Protein AF-A0A9Q0KY24-F1 (afdb_monomer)

Structure (mmCIF, N/CA/C/O backbone):
data_AF-A0A9Q0KY24-F1
#
_entry.id   AF-A0A9Q0KY24-F1
#
loop_
_atom_site.group_PDB
_atom_site.id
_atom_site.type_symbol
_atom_site.label_atom_id
_atom_site.label_alt_id
_atom_site.label_comp_id
_atom_site.label_asym_id
_atom_site.label_entity_id
_atom_site.label_seq_id
_atom_site.pdbx_PDB_ins_code
_atom_site.Cartn_x
_atom_site.Cartn_y
_atom_site.Cartn_z
_atom_site.occupancy
_atom_site.B_iso_or_equiv
_atom_site.auth_seq_id
_atom_site.auth_comp_id
_atom_site.auth_asym_id
_atom_site.auth_atom_id
_atom_site.pdbx_PDB_model_num
ATOM 1 N N . MET A 1 1 ? -16.047 0.981 -24.791 1.00 37.91 1 MET A N 1
ATOM 2 C CA . MET A 1 1 ? -15.250 2.009 -24.086 1.00 37.91 1 MET A CA 1
ATOM 3 C C . MET A 1 1 ? -13.905 2.035 -24.794 1.00 37.91 1 MET A C 1
ATOM 5 O O . MET A 1 1 ? -13.405 0.952 -25.061 1.00 37.91 1 MET A O 1
ATOM 9 N N . ASN A 1 2 ? -13.431 3.186 -25.280 1.00 32.94 2 ASN A N 1
ATOM 10 C CA . ASN A 1 2 ? -12.349 3.220 -26.275 1.00 32.94 2 ASN A CA 1
ATOM 11 C C . ASN A 1 2 ? -10.964 3.242 -25.619 1.00 32.94 2 ASN A C 1
ATOM 13 O O . ASN A 1 2 ? -10.777 3.796 -24.547 1.00 32.94 2 ASN A O 1
ATOM 17 N N . SER A 1 3 ? -9.981 2.692 -26.326 1.00 41.09 3 SER A N 1
ATOM 18 C CA . SER A 1 3 ? -8.609 2.391 -25.892 1.00 41.09 3 SER A CA 1
ATOM 19 C C . SER A 1 3 ? -7.794 3.590 -25.348 1.00 41.09 3 SER A C 1
ATOM 21 O O . SER A 1 3 ? -6.816 3.418 -24.622 1.00 41.09 3 SER A O 1
ATOM 23 N N . ALA A 1 4 ? -8.190 4.826 -25.670 1.00 33.88 4 ALA A N 1
ATOM 24 C CA . ALA A 1 4 ? -7.627 6.033 -25.067 1.00 33.88 4 ALA A CA 1
ATOM 25 C C . ALA A 1 4 ? -8.119 6.233 -23.621 1.00 33.88 4 ALA A C 1
ATOM 27 O O . ALA A 1 4 ? -7.372 6.718 -22.780 1.00 33.88 4 ALA A O 1
ATOM 28 N N . ASP A 1 5 ? -9.334 5.808 -23.278 1.00 37.94 5 ASP A N 1
ATOM 29 C CA . ASP A 1 5 ? -9.933 6.046 -21.963 1.00 37.94 5 ASP A CA 1
ATOM 30 C C . ASP A 1 5 ? -9.195 5.324 -20.819 1.00 37.94 5 ASP A C 1
ATOM 32 O O . ASP A 1 5 ? -9.228 5.807 -19.686 1.00 37.94 5 ASP A O 1
ATOM 36 N N . GLU A 1 6 ? -8.457 4.238 -21.096 1.00 42.25 6 GLU A N 1
ATOM 37 C CA . GLU A 1 6 ? -7.815 3.380 -20.082 1.00 42.25 6 GLU A CA 1
ATOM 38 C C . GLU A 1 6 ? -6.340 3.712 -19.769 1.00 42.25 6 GLU A C 1
ATOM 40 O O . GLU A 1 6 ? -5.948 3.736 -18.600 1.00 42.25 6 GLU A O 1
ATOM 45 N N . LEU A 1 7 ? -5.530 4.136 -20.746 1.00 41.50 7 LEU A N 1
ATOM 46 C CA . LEU A 1 7 ? -4.239 4.795 -20.459 1.00 41.50 7 LEU A CA 1
ATOM 47 C C . LEU A 1 7 ? -4.459 6.137 -19.744 1.00 41.50 7 LEU A C 1
ATOM 49 O O . LEU A 1 7 ? -3.741 6.493 -18.800 1.00 41.50 7 LEU A O 1
ATOM 53 N N . PHE A 1 8 ? -5.520 6.852 -20.132 1.00 44.00 8 PHE A N 1
ATOM 54 C CA . PHE A 1 8 ? -6.032 7.959 -19.340 1.00 44.00 8 PHE A CA 1
ATOM 55 C C . PHE A 1 8 ? -6.568 7.481 -17.982 1.00 44.00 8 PHE A C 1
ATOM 57 O O . PHE A 1 8 ? -6.437 8.238 -17.031 1.00 44.00 8 PHE A O 1
ATOM 64 N N . SER A 1 9 ? -7.101 6.262 -17.839 1.00 53.53 9 SER A N 1
ATOM 65 C CA . SER A 1 9 ? -7.570 5.689 -16.565 1.00 53.53 9 SER A CA 1
ATOM 66 C C . SER A 1 9 ? -6.436 5.444 -15.575 1.00 53.53 9 SER A C 1
ATOM 68 O O . SER A 1 9 ? -6.596 5.831 -14.431 1.00 53.53 9 SER A O 1
ATOM 70 N N . ILE A 1 10 ? -5.259 4.935 -15.963 1.00 53.56 10 ILE A N 1
ATOM 71 C CA . ILE A 1 10 ? -4.134 4.766 -15.012 1.00 53.56 10 ILE A CA 1
ATOM 72 C C . ILE A 1 10 ? -3.672 6.120 -14.460 1.00 53.56 10 ILE A C 1
ATOM 74 O O . ILE A 1 10 ? -3.528 6.283 -13.246 1.00 53.56 10 ILE A O 1
ATOM 78 N N . LYS A 1 11 ? -3.497 7.117 -15.338 1.00 53.34 11 LYS A N 1
ATOM 79 C CA . LYS A 1 11 ? -3.138 8.486 -14.934 1.00 53.34 11 LYS A CA 1
ATOM 80 C C . LYS A 1 11 ? -4.260 9.151 -14.130 1.00 53.34 11 LYS A C 1
ATOM 82 O O . LYS A 1 11 ? -3.998 9.850 -13.162 1.00 53.34 11 LYS A O 1
ATOM 87 N N . ARG A 1 12 ? -5.524 8.942 -14.499 1.00 59.06 12 ARG A N 1
ATOM 88 C CA . ARG A 1 12 ? -6.694 9.514 -13.809 1.00 59.06 12 ARG A CA 1
ATOM 89 C C . ARG A 1 12 ? -6.929 8.837 -12.459 1.00 59.06 12 ARG A C 1
ATOM 91 O O . ARG A 1 12 ? -7.240 9.525 -11.496 1.00 59.06 12 ARG A O 1
ATOM 98 N N . GLN A 1 13 ? -6.693 7.530 -12.362 1.00 61.75 13 GLN A N 1
ATOM 99 C CA . GLN A 1 13 ? -6.705 6.765 -11.121 1.00 61.75 13 GLN A CA 1
ATOM 100 C C . GLN A 1 13 ? -5.581 7.227 -10.205 1.00 61.75 13 GLN A C 1
ATOM 102 O O . GLN A 1 13 ? -5.864 7.537 -9.055 1.00 61.75 13 GLN A O 1
ATOM 107 N N . SER A 1 14 ? -4.335 7.361 -10.679 1.00 59.56 14 SER A N 1
ATOM 108 C CA . SER A 1 14 ? -3.227 7.847 -9.837 1.00 59.56 14 SER A CA 1
ATOM 109 C C . SER A 1 14 ? -3.451 9.271 -9.310 1.00 59.56 14 SER A C 1
ATOM 111 O O . SER A 1 14 ? -2.918 9.618 -8.260 1.00 59.56 14 SER A O 1
ATOM 113 N N . LEU A 1 15 ? -4.270 10.069 -10.004 1.00 64.88 15 LEU A N 1
ATOM 114 C CA . LEU A 1 15 ? -4.700 11.407 -9.588 1.00 64.88 15 LEU A CA 1
ATOM 115 C C . LEU A 1 15 ? -5.902 11.410 -8.628 1.00 64.88 15 LEU A C 1
ATOM 117 O O . LEU A 1 15 ? -6.268 12.476 -8.130 1.00 64.88 15 LEU A O 1
ATOM 121 N N . LEU A 1 16 ? -6.527 10.260 -8.344 1.00 77.31 16 LEU A N 1
ATOM 122 C CA . LEU A 1 16 ? -7.641 10.210 -7.400 1.00 77.31 16 LEU A CA 1
ATOM 123 C C . LEU A 1 16 ? -7.164 10.634 -6.001 1.00 77.31 16 LEU A C 1
ATOM 125 O O . LEU A 1 16 ? -6.125 10.152 -5.538 1.00 77.31 16 LEU A O 1
ATOM 129 N N . PRO A 1 17 ? -7.927 11.479 -5.281 1.00 83.69 17 PRO A N 1
ATOM 130 C CA . PRO A 1 17 ? -7.511 11.997 -3.978 1.00 83.69 17 PRO A CA 1
ATOM 131 C C . PRO A 1 17 ? -7.123 10.909 -2.967 1.00 83.69 17 PRO A C 1
ATOM 133 O O . PRO A 1 17 ? -6.187 11.098 -2.189 1.00 83.69 17 PRO A O 1
ATOM 136 N N . TYR A 1 18 ? -7.785 9.745 -3.010 1.00 89.56 18 TYR A N 1
ATOM 137 C CA . TYR A 1 18 ? -7.480 8.641 -2.097 1.00 89.56 18 TYR A CA 1
ATOM 138 C C . TYR A 1 18 ? -6.085 8.044 -2.338 1.00 89.56 18 TYR A C 1
ATOM 140 O O . TYR A 1 18 ? -5.441 7.622 -1.383 1.00 89.56 18 TYR A O 1
ATOM 148 N N . ASN A 1 19 ? -5.574 8.052 -3.573 1.00 91.31 19 ASN A N 1
ATOM 149 C CA . ASN A 1 19 ? -4.232 7.554 -3.876 1.00 91.31 19 ASN A CA 1
ATOM 150 C C . ASN A 1 19 ? -3.163 8.452 -3.249 1.00 91.31 19 ASN A C 1
ATOM 152 O O . ASN A 1 19 ? -2.222 7.964 -2.625 1.00 91.31 19 ASN A O 1
ATOM 156 N N . LYS A 1 20 ? -3.348 9.773 -3.313 1.00 93.19 20 LYS A N 1
ATOM 157 C CA . LYS A 1 20 ? -2.499 10.715 -2.574 1.00 93.19 20 LYS A CA 1
ATOM 158 C C . LYS A 1 20 ? -2.612 10.498 -1.062 1.00 93.19 20 LYS A C 1
ATOM 160 O O . LYS A 1 20 ? -1.594 10.474 -0.376 1.00 93.19 20 LYS A O 1
ATOM 165 N N . ALA A 1 21 ? -3.826 10.290 -0.549 1.00 95.12 21 ALA A N 1
ATOM 166 C CA . ALA A 1 21 ? -4.050 10.033 0.872 1.00 95.12 21 ALA A CA 1
ATOM 167 C C . ALA A 1 21 ? -3.341 8.757 1.361 1.00 95.12 21 ALA A C 1
ATOM 169 O O . ALA A 1 21 ? -2.670 8.810 2.388 1.00 95.12 21 ALA A O 1
ATOM 170 N N . CYS A 1 22 ? -3.417 7.649 0.613 1.00 96.12 22 CYS A N 1
ATOM 171 C CA . CYS A 1 22 ? -2.766 6.383 0.969 1.00 96.12 22 CYS A CA 1
ATOM 172 C C . CYS A 1 22 ? -1.243 6.533 1.039 1.00 96.12 22 CYS A C 1
ATOM 174 O O . CYS A 1 22 ? -0.633 6.158 2.037 1.00 96.12 22 CYS A O 1
ATOM 176 N N . PHE A 1 23 ? -0.622 7.132 0.017 1.00 96.69 23 PHE A N 1
ATOM 177 C CA . PHE A 1 23 ? 0.830 7.321 0.015 1.00 96.69 23 PHE A CA 1
ATOM 178 C C . PHE A 1 23 ? 1.291 8.283 1.120 1.00 96.69 23 PHE A C 1
ATOM 180 O O . PHE A 1 23 ? 2.251 7.996 1.832 1.00 96.69 23 PHE A O 1
ATOM 187 N N . ASN A 1 24 ? 0.574 9.394 1.322 1.00 96.88 24 ASN A N 1
ATOM 188 C CA . ASN A 1 24 ? 0.882 10.336 2.397 1.00 96.88 24 ASN A CA 1
ATOM 189 C C . ASN A 1 24 ? 0.728 9.697 3.781 1.00 96.88 24 ASN A C 1
ATOM 191 O O . ASN A 1 24 ? 1.541 9.965 4.663 1.00 96.88 24 ASN A O 1
ATOM 195 N N . PHE A 1 25 ? -0.295 8.860 3.974 1.00 98.00 25 PHE A N 1
ATOM 196 C CA . PHE A 1 25 ? -0.481 8.098 5.203 1.00 98.00 25 PHE A CA 1
ATOM 197 C C . PHE A 1 25 ? 0.711 7.176 5.461 1.00 98.00 25 PHE A C 1
ATOM 199 O O . PHE A 1 25 ? 1.307 7.271 6.528 1.00 98.00 25 PHE A O 1
ATOM 206 N N . LEU A 1 26 ? 1.112 6.358 4.481 1.00 98.25 26 LEU A N 1
ATOM 207 C CA . LEU A 1 26 ? 2.252 5.446 4.626 1.00 98.25 26 LEU A CA 1
ATOM 208 C C . LEU A 1 26 ? 3.552 6.198 4.923 1.00 98.25 26 LEU A C 1
ATOM 210 O O . LEU A 1 26 ? 4.288 5.822 5.830 1.00 98.25 26 LEU A O 1
ATOM 214 N N . ALA A 1 27 ? 3.811 7.298 4.215 1.00 97.81 27 ALA A N 1
ATOM 215 C CA . ALA A 1 27 ? 5.006 8.102 4.434 1.00 97.81 27 ALA A CA 1
ATOM 216 C C . ALA A 1 27 ? 5.070 8.693 5.854 1.00 97.81 27 ALA A C 1
ATOM 218 O O . ALA A 1 27 ? 6.110 8.637 6.515 1.00 97.81 27 ALA A O 1
ATOM 219 N N . ARG A 1 28 ? 3.939 9.208 6.352 1.00 98.12 28 ARG A N 1
ATOM 220 C CA . ARG A 1 28 ? 3.835 9.755 7.710 1.00 98.12 28 ARG A CA 1
ATOM 221 C C . ARG A 1 28 ? 3.923 8.657 8.766 1.00 98.12 28 ARG A C 1
ATOM 223 O O . ARG A 1 28 ? 4.642 8.829 9.742 1.00 98.12 28 ARG A O 1
ATOM 230 N N . ALA A 1 29 ? 3.226 7.543 8.566 1.00 98.00 29 ALA A N 1
ATOM 231 C CA . ALA A 1 29 ? 3.153 6.448 9.526 1.00 98.00 29 ALA A CA 1
ATOM 232 C C . ALA A 1 29 ? 4.483 5.691 9.652 1.00 98.00 29 ALA A C 1
ATOM 234 O O . ALA A 1 29 ? 4.916 5.409 10.764 1.00 98.00 29 ALA A O 1
ATOM 235 N N . PHE A 1 30 ? 5.145 5.381 8.533 1.00 97.25 30 PHE A N 1
ATOM 236 C CA . PHE A 1 30 ? 6.385 4.599 8.547 1.00 97.25 30 PHE A CA 1
ATOM 237 C C . PHE A 1 30 ? 7.630 5.453 8.763 1.00 97.25 30 PHE A C 1
ATOM 239 O O . PHE A 1 30 ? 8.562 5.006 9.427 1.00 97.25 30 PHE A O 1
ATOM 246 N N . TYR A 1 31 ? 7.666 6.675 8.227 1.00 96.50 31 TYR A N 1
ATOM 247 C CA . TYR A 1 31 ? 8.894 7.478 8.202 1.00 96.50 31 TYR A CA 1
ATOM 248 C C . TYR A 1 31 ? 8.788 8.796 8.965 1.00 96.50 31 TYR A C 1
ATOM 250 O O . TYR A 1 31 ? 9.795 9.477 9.139 1.00 96.50 31 TYR A O 1
ATOM 258 N N . GLY A 1 32 ? 7.595 9.183 9.427 1.00 97.19 32 GLY A N 1
ATOM 259 C CA . GLY A 1 32 ? 7.388 10.485 10.063 1.00 97.19 32 GLY A CA 1
ATOM 260 C C . GLY A 1 32 ? 7.585 11.662 9.103 1.00 97.19 32 GLY A C 1
ATOM 261 O O . GLY A 1 32 ? 7.833 12.776 9.554 1.00 97.19 32 GLY A O 1
ATOM 262 N N . VAL A 1 33 ? 7.496 11.427 7.788 1.00 96.94 33 VAL A N 1
ATOM 263 C CA . VAL A 1 33 ? 7.720 12.442 6.750 1.00 96.94 33 VAL A CA 1
ATOM 264 C C . VAL A 1 33 ? 6.438 12.669 5.964 1.00 96.94 33 VAL A C 1
ATOM 266 O O . VAL A 1 33 ? 5.777 11.730 5.525 1.00 96.94 33 VAL A O 1
ATOM 269 N N . ASN A 1 34 ? 6.092 13.932 5.745 1.00 96.94 34 ASN A N 1
ATOM 270 C CA . ASN A 1 34 ? 5.006 14.319 4.859 1.00 96.94 34 ASN A CA 1
ATOM 271 C C . ASN A 1 34 ? 5.558 14.556 3.437 1.00 96.94 34 ASN A C 1
ATOM 273 O O . ASN A 1 34 ? 6.351 15.479 3.263 1.00 96.94 34 ASN A O 1
ATOM 277 N N . PRO A 1 35 ? 5.161 13.776 2.409 1.00 96.25 35 PRO A N 1
ATOM 278 C CA . PRO A 1 35 ? 5.750 13.878 1.067 1.00 96.25 35 PRO A CA 1
ATOM 279 C C . PRO A 1 35 ? 5.672 15.270 0.434 1.00 96.25 35 PRO A C 1
ATOM 281 O O . PRO A 1 35 ? 6.603 15.664 -0.268 1.00 96.25 35 PRO A O 1
ATOM 284 N N . VAL A 1 36 ? 4.606 16.017 0.742 1.00 94.62 36 VAL A N 1
ATOM 285 C CA . VAL A 1 36 ? 4.365 17.392 0.265 1.00 94.62 36 VAL A CA 1
ATOM 286 C C . VAL A 1 36 ? 5.464 18.363 0.713 1.00 94.62 36 VAL A C 1
ATOM 288 O O . VAL A 1 36 ? 5.773 19.307 -0.003 1.00 94.62 36 VAL A O 1
ATOM 291 N N . ASP A 1 37 ? 6.120 18.091 1.841 1.00 96.25 37 ASP A N 1
ATOM 292 C CA . ASP A 1 37 ? 7.197 18.932 2.378 1.00 96.25 37 ASP A CA 1
ATOM 293 C C . ASP A 1 37 ? 8.579 18.533 1.811 1.00 96.25 37 ASP A C 1
ATOM 295 O O . ASP A 1 37 ? 9.622 19.000 2.266 1.00 96.25 37 ASP A O 1
ATOM 299 N N . THR A 1 38 ? 8.609 17.639 0.815 1.00 96.12 38 THR A N 1
ATOM 300 C CA . THR A 1 38 ? 9.831 17.118 0.187 1.00 96.12 38 THR A CA 1
ATOM 301 C C . THR A 1 38 ? 9.865 17.418 -1.312 1.00 96.12 38 THR A C 1
ATOM 303 O O . THR A 1 38 ? 8.871 17.807 -1.916 1.00 96.12 38 THR A O 1
ATOM 306 N N . LYS A 1 39 ? 10.997 17.129 -1.969 1.00 95.62 39 LYS A N 1
ATOM 307 C CA . LYS A 1 39 ? 11.118 17.221 -3.439 1.00 95.62 39 LYS A CA 1
ATOM 308 C C . LYS A 1 39 ? 10.165 16.286 -4.201 1.00 95.62 39 LYS A C 1
ATOM 310 O O . LYS A 1 39 ? 9.987 16.469 -5.407 1.00 95.62 39 LYS A O 1
ATOM 315 N N . LEU A 1 40 ? 9.613 15.265 -3.535 1.00 95.25 40 LEU A N 1
ATOM 316 C CA . LEU A 1 40 ? 8.649 14.345 -4.135 1.00 95.25 40 LEU A CA 1
ATOM 317 C C . LEU A 1 40 ? 7.281 15.012 -4.342 1.00 95.25 40 LEU A C 1
ATOM 319 O O . LEU A 1 40 ? 6.612 14.695 -5.327 1.00 95.25 40 LEU A O 1
ATOM 323 N N . ASP A 1 41 ? 6.912 15.944 -3.459 1.00 92.88 41 ASP A N 1
ATOM 324 C CA . ASP A 1 41 ? 5.640 16.667 -3.470 1.00 92.88 41 ASP A CA 1
ATOM 325 C C . ASP A 1 41 ? 4.440 15.699 -3.599 1.00 92.88 41 ASP A C 1
ATOM 327 O O . ASP A 1 41 ? 4.344 14.701 -2.878 1.00 92.88 41 ASP A O 1
ATOM 331 N N . ASP A 1 42 ? 3.538 15.938 -4.547 1.00 91.69 42 ASP A N 1
ATOM 332 C CA . ASP A 1 42 ? 2.362 15.123 -4.831 1.00 91.69 42 ASP A CA 1
ATOM 333 C C . ASP A 1 42 ? 2.587 14.061 -5.919 1.00 91.69 42 ASP A C 1
ATOM 335 O O . 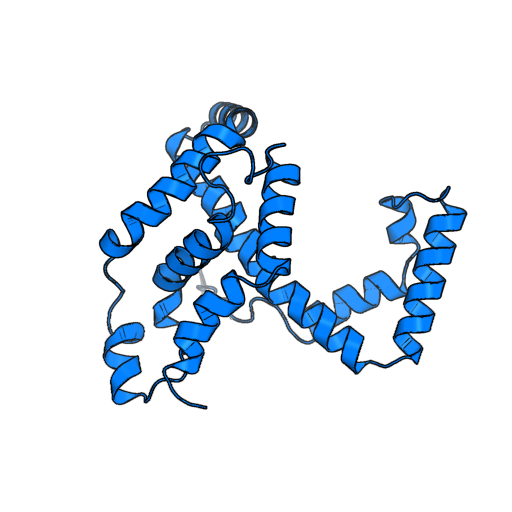ASP A 1 42 ? 1.658 13.350 -6.309 1.00 91.69 42 ASP A O 1
ATOM 339 N N . LYS A 1 43 ? 3.827 13.908 -6.396 1.00 93.44 43 LYS A N 1
ATOM 340 C CA . LYS A 1 43 ? 4.154 13.064 -7.556 1.00 93.44 43 LYS A CA 1
ATOM 341 C C . LYS A 1 43 ? 4.277 11.582 -7.213 1.00 93.44 43 LYS A C 1
ATOM 343 O O . LYS A 1 43 ? 4.304 10.766 -8.134 1.00 93.44 43 LYS A O 1
ATOM 348 N N . GLY A 1 44 ? 4.338 11.231 -5.925 1.00 94.38 44 GLY A N 1
ATOM 349 C CA . GLY A 1 44 ? 4.495 9.856 -5.430 1.00 94.38 44 GLY A CA 1
ATOM 350 C C . GLY A 1 44 ? 3.572 8.846 -6.129 1.00 94.38 44 GLY A C 1
ATOM 351 O O . GLY A 1 44 ? 4.086 7.973 -6.827 1.00 94.38 44 GLY A O 1
ATOM 352 N N . PRO A 1 45 ? 2.235 8.999 -6.052 1.00 94.38 45 PRO A N 1
ATOM 353 C CA . PRO A 1 45 ? 1.277 8.107 -6.711 1.00 94.38 45 PRO A CA 1
ATOM 354 C C . PRO A 1 45 ? 1.533 7.877 -8.206 1.00 94.38 45 PRO A C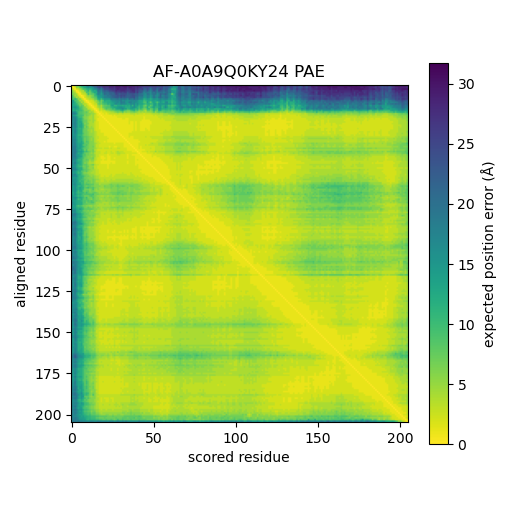 1
ATOM 356 O O . PRO A 1 45 ? 1.508 6.743 -8.676 1.00 94.38 45 PRO A O 1
ATOM 359 N N . THR A 1 46 ? 1.823 8.937 -8.965 1.00 93.31 46 THR A N 1
ATOM 360 C CA . THR A 1 46 ? 2.055 8.839 -10.416 1.00 93.31 46 THR A CA 1
ATOM 361 C C . THR A 1 46 ? 3.374 8.132 -10.734 1.00 93.31 46 THR A C 1
ATOM 363 O O . THR A 1 46 ? 3.436 7.321 -11.657 1.00 93.31 46 THR A O 1
ATOM 366 N N . LEU A 1 47 ? 4.431 8.405 -9.961 1.00 95.94 47 LEU A N 1
ATOM 367 C CA . LEU A 1 47 ? 5.726 7.737 -10.119 1.00 95.94 47 LEU A CA 1
ATOM 368 C C . LEU A 1 47 ? 5.633 6.246 -9.773 1.00 95.94 47 LEU A C 1
ATOM 370 O O . LEU A 1 47 ? 6.202 5.423 -10.490 1.00 95.94 47 LEU A O 1
ATOM 374 N N . ILE A 1 48 ? 4.893 5.905 -8.713 1.00 95.56 48 ILE A N 1
ATOM 375 C CA . ILE A 1 48 ? 4.649 4.519 -8.301 1.00 95.56 48 ILE A CA 1
ATOM 376 C C . ILE A 1 48 ? 3.823 3.789 -9.356 1.00 95.56 48 ILE A C 1
ATOM 378 O O . ILE A 1 48 ? 4.230 2.717 -9.785 1.00 95.56 48 ILE A O 1
ATOM 382 N N . ALA A 1 49 ? 2.719 4.376 -9.829 1.00 92.50 49 ALA A N 1
ATOM 383 C CA . ALA A 1 49 ? 1.870 3.762 -10.850 1.00 92.50 49 ALA A CA 1
ATOM 384 C C . ALA A 1 49 ? 2.649 3.446 -12.136 1.00 92.50 49 ALA A C 1
ATOM 386 O O . ALA A 1 49 ? 2.521 2.350 -12.676 1.00 92.50 49 ALA A O 1
ATOM 387 N N . LEU A 1 50 ? 3.503 4.370 -12.591 1.00 94.38 50 LEU A N 1
ATOM 388 C CA . LEU A 1 50 ? 4.364 4.137 -13.750 1.00 94.38 50 LEU A CA 1
ATOM 389 C C . LEU A 1 50 ? 5.370 3.006 -13.498 1.00 94.38 50 LEU A C 1
ATOM 391 O O . LEU A 1 50 ? 5.576 2.164 -14.364 1.00 94.38 50 LEU A O 1
ATOM 395 N N . TRP A 1 51 ? 6.001 2.974 -12.324 1.00 96.38 51 TRP A N 1
ATOM 396 C CA . TRP A 1 51 ? 6.950 1.916 -11.982 1.00 96.38 51 TRP A CA 1
ATOM 397 C C . TRP A 1 51 ? 6.287 0.540 -11.857 1.00 96.38 51 TRP A C 1
ATOM 399 O O . TRP A 1 51 ? 6.782 -0.414 -12.450 1.00 96.38 51 TRP A O 1
ATOM 409 N N . ILE A 1 52 ? 5.151 0.441 -11.165 1.00 93.94 52 ILE A N 1
ATOM 410 C CA . ILE A 1 52 ? 4.385 -0.805 -11.025 1.00 93.94 52 ILE A CA 1
ATOM 411 C C . ILE A 1 52 ? 3.895 -1.300 -12.386 1.00 93.94 52 ILE A C 1
ATOM 413 O O . ILE A 1 52 ? 4.009 -2.490 -12.665 1.00 93.94 52 ILE A O 1
ATOM 417 N N . PHE A 1 53 ? 3.434 -0.406 -13.267 1.00 93.69 53 PHE A N 1
ATOM 418 C CA . PHE A 1 53 ? 3.046 -0.778 -14.628 1.00 93.69 53 PHE A CA 1
ATOM 419 C C . PHE A 1 53 ? 4.181 -1.495 -15.371 1.00 93.69 53 PHE A C 1
ATOM 421 O O . PHE A 1 53 ? 3.948 -2.527 -15.983 1.00 93.69 53 PHE A O 1
ATOM 428 N N . PHE A 1 54 ? 5.428 -1.029 -15.255 1.00 95.44 54 PHE A N 1
ATOM 429 C CA . PHE A 1 54 ? 6.573 -1.709 -15.877 1.00 95.44 54 PHE A CA 1
ATOM 430 C C . PHE A 1 54 ? 6.855 -3.102 -15.295 1.00 95.44 54 PHE A C 1
ATOM 432 O O . PHE A 1 54 ? 7.390 -3.952 -16.004 1.00 95.44 54 PHE A O 1
ATOM 439 N N . GLN A 1 55 ? 6.503 -3.343 -14.030 1.00 93.31 55 GLN A N 1
ATOM 440 C CA . GLN A 1 55 ? 6.662 -4.649 -13.383 1.00 93.31 55 GLN A CA 1
ATOM 441 C C . GLN A 1 55 ? 5.533 -5.617 -13.750 1.00 93.31 55 GLN A C 1
ATOM 443 O O . GLN A 1 55 ? 5.772 -6.808 -13.934 1.00 93.31 55 GLN A O 1
ATOM 448 N N . LEU A 1 56 ? 4.305 -5.101 -13.838 1.00 93.38 56 LEU A N 1
ATOM 449 C CA . LEU A 1 56 ? 3.085 -5.892 -13.983 1.00 93.38 56 LEU A CA 1
ATOM 450 C C . LEU A 1 56 ? 2.514 -5.893 -15.402 1.00 93.38 56 LEU A C 1
ATOM 452 O O . LEU A 1 56 ? 1.533 -6.588 -15.626 1.00 93.38 56 LEU A O 1
ATOM 456 N N . ALA A 1 57 ? 3.112 -5.178 -16.361 1.00 92.75 57 ALA A N 1
ATOM 457 C CA . ALA A 1 57 ? 2.630 -5.094 -17.743 1.00 92.75 57 ALA A CA 1
ATOM 458 C C . ALA A 1 57 ? 2.231 -6.451 -18.360 1.00 92.75 57 ALA A C 1
ATOM 460 O O . ALA A 1 57 ? 1.161 -6.504 -18.952 1.00 92.75 57 ALA A O 1
ATOM 461 N N . PRO A 1 58 ? 2.975 -7.562 -18.164 1.00 93.75 58 PRO A N 1
ATOM 462 C CA . PRO A 1 58 ? 2.573 -8.860 -18.716 1.00 93.75 58 PRO A CA 1
ATOM 463 C C . PRO A 1 58 ? 1.292 -9.465 -18.115 1.00 93.75 58 PRO A C 1
ATOM 465 O O . PRO A 1 58 ? 0.791 -10.454 -18.637 1.00 93.75 58 PRO A O 1
ATOM 468 N N . LEU A 1 59 ? 0.807 -8.936 -16.988 1.00 90.12 59 LEU A N 1
ATOM 469 C CA . LEU A 1 59 ? -0.374 -9.409 -16.257 1.00 90.12 59 LEU A CA 1
ATOM 470 C C . LEU A 1 59 ? -1.562 -8.441 -16.346 1.00 90.12 59 LEU A C 1
ATOM 472 O O . LEU A 1 59 ? -2.650 -8.776 -15.883 1.00 90.12 59 L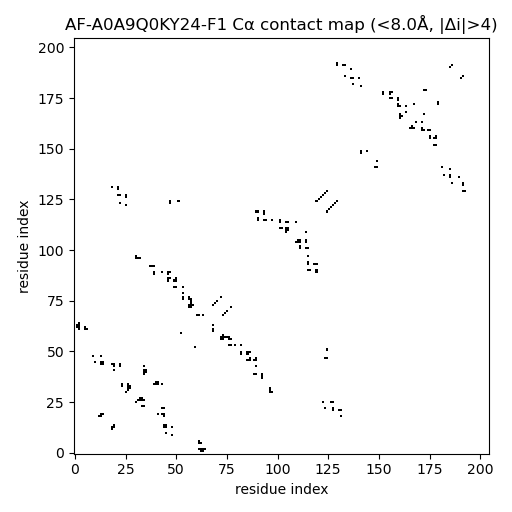EU A O 1
ATOM 476 N N . LEU A 1 60 ? -1.348 -7.225 -16.853 1.00 87.69 60 LEU A N 1
ATOM 477 C CA . LEU A 1 60 ? -2.345 -6.161 -16.855 1.00 87.69 60 LEU A CA 1
ATOM 478 C C . LEU A 1 60 ? -2.959 -6.014 -18.237 1.00 87.69 60 LEU A C 1
ATOM 480 O O . LEU A 1 60 ? -2.234 -5.884 -19.214 1.00 87.69 60 LEU A O 1
ATOM 484 N N . THR A 1 61 ? -4.284 -5.902 -18.280 1.00 87.12 61 THR A N 1
ATOM 485 C CA . THR A 1 61 ? -5.001 -5.524 -19.496 1.00 87.12 61 THR A CA 1
ATOM 486 C C . THR A 1 61 ? -5.317 -4.028 -19.491 1.00 87.12 61 THR A C 1
ATOM 488 O O . THR A 1 61 ? -5.791 -3.503 -18.483 1.00 87.12 61 THR A O 1
ATOM 491 N N . LEU A 1 62 ? -5.045 -3.342 -20.604 1.00 83.62 62 LEU A N 1
ATOM 492 C CA . LEU A 1 62 ? -5.327 -1.912 -20.822 1.00 83.62 62 LEU A CA 1
ATOM 493 C C . LEU A 1 62 ? -6.562 -1.658 -21.704 1.00 83.62 62 LEU A C 1
A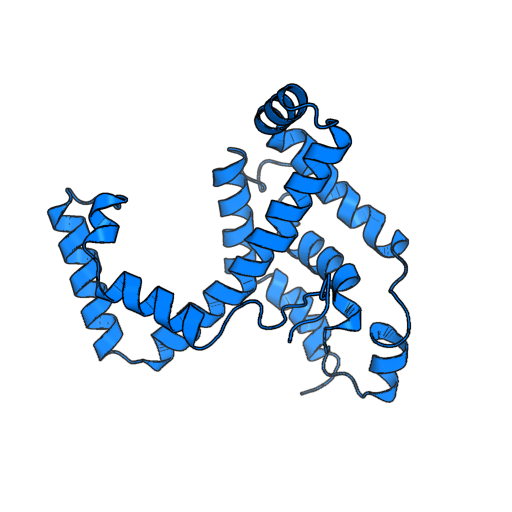TOM 495 O O . LEU A 1 62 ? -6.781 -0.519 -22.129 1.00 83.62 62 LEU A O 1
ATOM 499 N N . GLY A 1 63 ? -7.304 -2.711 -22.058 1.00 84.88 63 GLY A N 1
ATOM 500 C CA . GLY A 1 63 ? -8.532 -2.615 -22.849 1.00 84.88 63 GLY A CA 1
ATOM 501 C C . GLY A 1 63 ? -8.292 -2.188 -24.300 1.00 84.88 63 GLY A C 1
ATOM 502 O O . GLY A 1 63 ? -9.202 -1.684 -24.966 1.00 84.88 63 GLY A O 1
ATOM 503 N N . LEU A 1 64 ? -7.067 -2.355 -24.805 1.00 88.06 64 LEU A N 1
ATOM 504 C CA . LEU A 1 64 ? -6.729 -2.140 -26.204 1.00 88.06 64 LEU A CA 1
ATOM 505 C C . LEU A 1 64 ? -7.168 -3.371 -27.028 1.00 88.06 64 LEU A C 1
ATOM 507 O O . LEU A 1 64 ? -7.331 -4.473 -26.504 1.00 88.06 64 LEU A O 1
ATOM 511 N N . PRO A 1 65 ? -7.351 -3.231 -28.352 1.00 93.38 65 PRO A N 1
ATOM 512 C CA . PRO A 1 65 ? -7.483 -4.397 -29.219 1.00 93.38 65 PRO A CA 1
ATOM 513 C C . PRO A 1 65 ? -6.263 -5.323 -29.084 1.00 93.38 65 PRO A C 1
ATOM 515 O O . PRO A 1 65 ? -5.129 -4.845 -29.096 1.00 93.38 65 PRO A O 1
ATOM 518 N N . SER A 1 66 ? -6.480 -6.640 -29.020 1.00 92.69 66 SER A N 1
ATOM 519 C CA . SER A 1 66 ? -5.420 -7.633 -28.754 1.00 92.69 66 SER A CA 1
ATOM 520 C C . SER A 1 66 ? -4.228 -7.540 -29.709 1.00 92.69 66 SER A C 1
ATOM 522 O O . SER A 1 66 ? -3.082 -7.640 -29.287 1.00 92.69 66 SER A O 1
ATOM 524 N N . PHE A 1 67 ? -4.469 -7.246 -30.989 1.00 94.19 67 PHE A N 1
ATOM 525 C CA . PHE A 1 67 ? -3.405 -7.079 -31.985 1.00 94.19 67 PHE A CA 1
ATOM 526 C C . PHE A 1 67 ? -2.488 -5.866 -31.729 1.00 94.19 67 PHE A C 1
ATOM 528 O O . PHE A 1 67 ? -1.414 -5.787 -32.321 1.00 94.19 67 PHE A O 1
ATOM 535 N N . LEU A 1 68 ? -2.897 -4.921 -30.875 1.00 93.75 68 LEU A N 1
ATOM 536 C CA . LEU A 1 68 ? -2.039 -3.856 -30.348 1.00 93.75 68 LEU A CA 1
ATOM 537 C C . LEU A 1 68 ? -1.487 -4.224 -28.973 1.00 93.75 68 LEU A C 1
ATOM 539 O O . LEU A 1 68 ? -0.317 -3.977 -28.702 1.00 93.75 68 LEU A O 1
ATOM 543 N N . GLU A 1 69 ? -2.318 -4.795 -28.105 1.00 92.00 69 GLU A N 1
ATOM 544 C CA . GLU A 1 69 ? -1.949 -5.041 -26.714 1.00 92.00 69 GLU A CA 1
ATOM 545 C C . GLU A 1 69 ? -0.914 -6.155 -26.554 1.00 92.00 69 GLU A C 1
ATOM 547 O O . GLU A 1 69 ? 0.095 -5.969 -25.871 1.00 92.00 69 GLU A O 1
ATOM 552 N N . ASP A 1 70 ? -1.112 -7.285 -27.235 1.00 93.69 70 ASP A N 1
ATOM 553 C CA . ASP A 1 70 ? -0.277 -8.471 -27.060 1.00 93.69 70 ASP A CA 1
ATOM 554 C C . ASP A 1 70 ? 1.176 -8.238 -27.504 1.00 93.69 70 ASP A C 1
ATOM 556 O O . ASP A 1 70 ? 2.091 -8.588 -26.745 1.00 93.69 70 ASP A O 1
ATOM 560 N N . PRO A 1 71 ? 1.454 -7.591 -28.658 1.00 94.06 71 PRO A N 1
ATOM 561 C CA . PRO A 1 71 ? 2.826 -7.260 -29.038 1.00 94.06 71 PRO A CA 1
ATOM 562 C C . PRO A 1 71 ? 3.490 -6.243 -28.101 1.00 94.06 71 PRO A C 1
ATOM 564 O O . PRO A 1 71 ? 4.709 -6.283 -27.932 1.00 94.06 71 PRO A O 1
ATOM 567 N N . LEU A 1 72 ? 2.713 -5.327 -27.507 1.00 92.56 72 LEU A N 1
ATOM 568 C CA . LEU A 1 72 ? 3.235 -4.235 -26.679 1.00 92.56 72 LEU A CA 1
ATOM 569 C C . LEU A 1 72 ? 3.488 -4.644 -25.223 1.00 92.56 72 LEU A C 1
ATOM 571 O O . LEU A 1 72 ? 4.470 -4.185 -24.641 1.00 92.56 72 LEU A O 1
ATOM 575 N N . LEU A 1 73 ? 2.609 -5.457 -24.629 1.00 93.62 73 LEU A N 1
ATOM 576 C CA . LEU A 1 73 ? 2.596 -5.723 -23.183 1.00 93.62 73 LEU A CA 1
ATOM 577 C C . LEU A 1 73 ? 2.790 -7.198 -22.827 1.00 93.62 73 LEU A C 1
ATOM 579 O O . LEU A 1 73 ? 3.455 -7.498 -21.835 1.00 93.62 73 LEU A O 1
ATOM 583 N N . HIS A 1 74 ? 2.235 -8.115 -23.624 1.00 94.69 74 HIS A N 1
ATOM 584 C CA . HIS A 1 74 ? 2.156 -9.537 -23.261 1.00 94.69 74 HIS A CA 1
ATOM 585 C C . HIS A 1 74 ? 3.238 -10.412 -23.913 1.00 94.69 74 HIS A C 1
ATOM 587 O O . HIS A 1 74 ? 3.410 -11.563 -23.519 1.00 94.69 74 HIS A O 1
ATO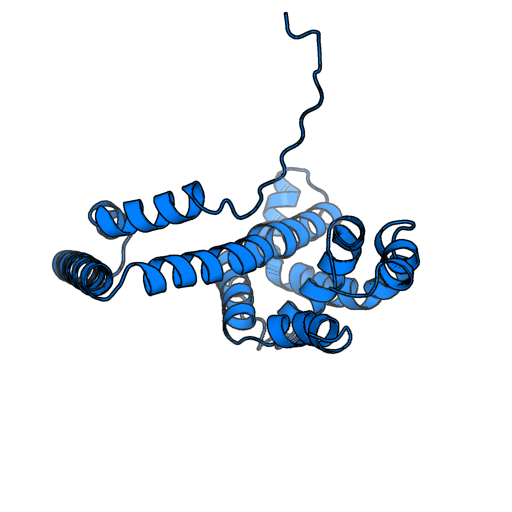M 593 N N . THR A 1 75 ? 4.002 -9.876 -24.873 1.00 95.12 75 THR A N 1
ATOM 594 C CA . THR A 1 75 ? 5.062 -10.632 -25.571 1.00 95.12 75 THR A CA 1
ATOM 595 C C . THR A 1 75 ? 6.458 -10.347 -25.017 1.00 95.12 75 THR A C 1
ATOM 597 O O . THR A 1 75 ? 7.232 -11.269 -24.755 1.00 95.12 75 THR A O 1
ATOM 600 N N . PHE A 1 76 ? 6.801 -9.071 -24.823 1.00 94.56 76 PHE A N 1
ATOM 601 C CA . PHE A 1 76 ? 8.125 -8.651 -24.365 1.00 94.56 76 PHE A CA 1
ATOM 602 C C . PHE A 1 76 ? 8.022 -7.782 -23.118 1.00 94.56 76 PHE A C 1
ATOM 604 O O . PHE A 1 76 ? 7.089 -7.003 -22.949 1.00 94.56 76 PHE A O 1
ATOM 611 N N . ARG A 1 77 ? 9.031 -7.878 -22.247 1.00 94.69 77 ARG A N 1
ATOM 612 C CA . ARG A 1 77 ? 9.131 -6.982 -21.092 1.00 94.69 77 ARG A CA 1
ATOM 613 C C . ARG A 1 77 ? 9.422 -5.562 -21.561 1.00 94.69 77 ARG A C 1
ATOM 615 O O . ARG A 1 77 ? 10.296 -5.351 -22.403 1.00 94.69 77 ARG A O 1
ATOM 622 N N . LEU A 1 78 ? 8.752 -4.592 -20.945 1.00 95.06 78 LEU A N 1
ATOM 623 C CA . LEU A 1 78 ? 9.016 -3.182 -21.199 1.00 95.06 78 LEU A CA 1
ATOM 624 C C . LEU A 1 78 ? 10.467 -2.824 -20.817 1.00 95.06 78 LEU A C 1
ATOM 626 O O . LEU A 1 78 ? 10.939 -3.251 -19.758 1.00 95.06 78 LEU A O 1
ATOM 630 N N . PRO A 1 79 ? 11.191 -2.029 -21.630 1.00 96.31 79 PRO A N 1
ATOM 631 C CA . PRO A 1 79 ? 12.588 -1.705 -21.352 1.00 96.31 79 PRO A CA 1
ATOM 632 C C . PRO A 1 79 ? 12.764 -0.912 -20.037 1.00 96.31 79 PRO A C 1
ATOM 634 O O . PRO A 1 79 ? 12.327 0.241 -19.960 1.00 96.31 79 PRO A O 1
ATOM 637 N N . PRO A 1 80 ? 13.454 -1.444 -19.004 1.00 95.75 80 PRO A N 1
ATOM 638 C CA . PRO A 1 80 ? 13.487 -0.822 -17.672 1.00 95.75 80 PRO A CA 1
ATOM 639 C C . PRO A 1 80 ? 14.127 0.572 -17.629 1.00 95.75 80 PRO A C 1
ATOM 641 O O . PRO A 1 80 ? 13.838 1.377 -16.741 1.00 95.75 80 PRO A O 1
ATOM 644 N N . PHE A 1 81 ? 14.990 0.898 -18.596 1.00 97.12 81 PHE A N 1
ATOM 645 C CA . PHE A 1 81 ? 15.636 2.209 -18.658 1.00 97.12 81 PHE A CA 1
ATOM 646 C C . PHE A 1 81 ? 14.632 3.358 -18.846 1.00 97.12 81 PHE A C 1
ATOM 648 O O . PHE A 1 81 ? 14.918 4.474 -18.415 1.00 97.12 81 PHE A O 1
ATOM 655 N N . LEU A 1 82 ? 13.443 3.087 -19.399 1.00 96.56 82 LEU A N 1
ATOM 656 C CA . LEU A 1 82 ? 12.383 4.082 -19.585 1.00 96.56 82 LEU A CA 1
ATOM 657 C C . LEU A 1 82 ? 11.760 4.549 -18.259 1.00 96.56 82 LEU A C 1
ATOM 659 O O . LEU A 1 82 ? 11.258 5.668 -18.182 1.00 96.56 82 LEU A O 1
ATOM 663 N N . VAL A 1 83 ? 11.831 3.738 -17.196 1.00 96.62 83 VAL A N 1
ATOM 664 C CA . VAL A 1 83 ? 11.290 4.087 -15.868 1.00 96.62 83 VAL A CA 1
ATOM 665 C C . VAL A 1 83 ? 12.371 4.440 -14.840 1.00 96.62 83 VAL A C 1
ATOM 667 O O . VAL A 1 83 ? 12.063 4.884 -13.733 1.00 96.62 83 VAL A O 1
ATOM 670 N N . LYS A 1 84 ? 13.655 4.339 -15.212 1.00 97.19 84 LYS A N 1
ATOM 671 C CA . LYS A 1 84 ? 14.802 4.598 -14.324 1.00 97.19 84 LYS A CA 1
ATOM 672 C C . LYS A 1 84 ? 14.756 5.985 -13.674 1.00 97.19 84 LYS A C 1
ATOM 674 O O . LYS A 1 84 ? 15.003 6.107 -12.477 1.00 97.19 84 LYS A O 1
ATOM 679 N N . GLY A 1 85 ? 14.414 7.029 -14.432 1.00 96.75 85 GLY A N 1
ATOM 680 C CA . GLY A 1 85 ? 14.322 8.397 -13.903 1.00 96.75 85 GLY A CA 1
ATOM 681 C C . GLY A 1 85 ? 13.197 8.573 -12.877 1.00 96.75 85 GLY A C 1
ATOM 682 O O . GLY A 1 85 ? 13.375 9.261 -11.872 1.00 96.75 85 GLY A O 1
ATOM 683 N N . SER A 1 86 ? 12.057 7.916 -13.092 1.00 95.31 86 SER A N 1
ATOM 684 C CA . SER A 1 86 ? 10.941 7.912 -12.140 1.00 95.31 86 SER A CA 1
ATOM 685 C C . SER A 1 86 ? 11.298 7.146 -10.871 1.00 95.31 86 SER A C 1
ATOM 687 O O . SER A 1 86 ? 11.092 7.651 -9.768 1.00 95.31 86 SER A O 1
ATOM 689 N N . TYR A 1 87 ? 11.920 5.975 -11.025 1.00 97.31 87 TYR A N 1
ATOM 690 C CA . TYR A 1 87 ? 12.403 5.175 -9.905 1.00 97.31 87 TYR A CA 1
ATOM 691 C C . TYR A 1 87 ? 13.445 5.929 -9.070 1.00 97.31 87 TYR A C 1
ATOM 693 O O . TYR A 1 87 ? 13.371 5.923 -7.847 1.00 97.31 87 TYR A O 1
ATOM 701 N N . LYS A 1 88 ? 14.362 6.665 -9.714 1.00 97.31 88 LYS A N 1
ATOM 702 C CA . LYS A 1 88 ? 15.378 7.475 -9.026 1.00 97.31 88 LYS A CA 1
ATOM 703 C C . LYS A 1 88 ? 14.770 8.538 -8.100 1.00 97.31 88 LYS A C 1
ATOM 705 O O . LYS A 1 88 ? 15.312 8.787 -7.031 1.00 97.31 88 LYS A O 1
ATOM 710 N N . LYS A 1 89 ? 13.635 9.138 -8.474 1.00 97.62 89 LYS A N 1
ATOM 711 C CA . LYS A 1 89 ? 12.932 10.118 -7.623 1.00 97.62 89 LYS A CA 1
ATOM 712 C C . LYS A 1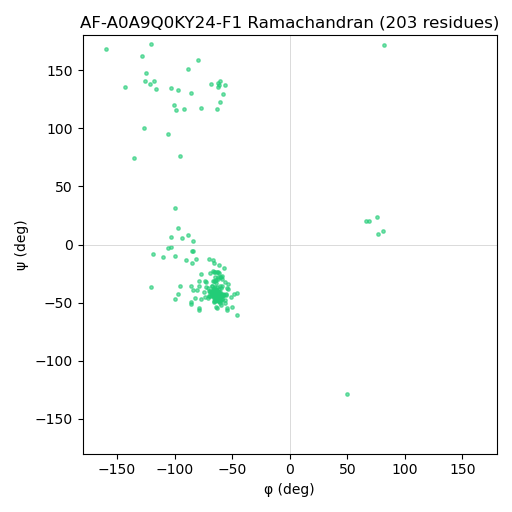 89 ? 12.316 9.470 -6.386 1.00 97.62 89 LYS A C 1
ATOM 714 O O . LYS A 1 89 ? 12.387 10.048 -5.306 1.00 97.62 89 LYS A O 1
ATOM 719 N N . LEU A 1 90 ? 11.729 8.280 -6.543 1.00 97.19 90 LEU A N 1
ATOM 720 C CA . LEU A 1 90 ? 11.240 7.491 -5.410 1.00 97.19 90 LEU A CA 1
ATOM 721 C C . LEU A 1 90 ? 12.410 7.101 -4.509 1.00 97.19 90 LEU A C 1
ATOM 723 O O . LEU A 1 90 ? 12.360 7.341 -3.309 1.00 97.19 90 LEU A O 1
ATOM 727 N N . TYR A 1 91 ? 13.490 6.597 -5.101 1.00 95.50 91 TYR A N 1
ATOM 728 C CA . TYR A 1 91 ? 14.722 6.282 -4.393 1.00 95.50 91 TYR A CA 1
ATOM 729 C C . TYR A 1 91 ? 15.209 7.442 -3.517 1.00 95.50 91 TYR A C 1
ATOM 731 O O . TYR A 1 91 ? 15.379 7.264 -2.314 1.00 95.50 91 TYR A O 1
ATOM 739 N N . ASP A 1 92 ? 15.370 8.634 -4.096 1.00 95.75 92 ASP A N 1
ATOM 740 C CA . ASP A 1 92 ? 15.865 9.801 -3.363 1.00 95.75 92 ASP A CA 1
ATOM 741 C C . ASP A 1 92 ? 14.948 10.180 -2.196 1.00 95.75 92 ASP A C 1
ATOM 743 O O . ASP A 1 92 ? 15.427 10.592 -1.140 1.00 95.75 92 ASP A O 1
ATOM 747 N N . PHE A 1 93 ? 13.634 10.016 -2.347 1.00 96.38 93 PHE A N 1
ATOM 748 C CA . PHE A 1 93 ? 12.698 10.210 -1.245 1.00 96.38 93 PHE A CA 1
ATOM 749 C C . PHE A 1 93 ? 12.931 9.196 -0.116 1.00 96.38 93 PHE A C 1
ATOM 751 O O . PHE A 1 93 ? 13.145 9.604 1.025 1.00 96.38 93 PHE A O 1
ATOM 758 N N . PHE A 1 94 ? 12.939 7.892 -0.417 1.00 95.81 94 PHE A N 1
ATOM 759 C CA . PHE A 1 94 ? 13.089 6.852 0.607 1.00 95.81 94 PHE A CA 1
ATOM 760 C C . PHE A 1 94 ? 14.452 6.906 1.292 1.00 95.81 94 PHE A C 1
ATOM 762 O O . PHE A 1 94 ? 14.509 6.770 2.513 1.00 95.81 94 PHE A O 1
ATOM 769 N N . TYR A 1 95 ? 15.530 7.164 0.552 1.00 93.94 95 TYR A N 1
ATOM 770 C CA . TYR A 1 95 ? 16.872 7.299 1.119 1.00 93.94 95 TYR A CA 1
ATOM 771 C C . TYR A 1 95 ? 16.927 8.388 2.201 1.00 93.94 95 TYR A C 1
ATOM 773 O O . TYR A 1 95 ? 17.476 8.170 3.280 1.00 93.94 95 TYR A O 1
ATOM 781 N N . ASN A 1 96 ? 16.292 9.537 1.948 1.00 94.19 96 ASN A N 1
ATOM 782 C CA . ASN A 1 96 ? 16.255 10.647 2.900 1.00 94.19 96 ASN A CA 1
ATOM 783 C C . ASN A 1 96 ? 15.232 10.436 4.031 1.00 94.19 96 ASN A C 1
ATOM 785 O O . ASN A 1 96 ? 15.487 10.828 5.166 1.00 94.19 96 ASN A O 1
ATOM 789 N N . ALA A 1 97 ? 14.082 9.819 3.746 1.00 95.19 97 ALA A N 1
ATOM 790 C CA . ALA A 1 97 ? 13.002 9.656 4.720 1.00 95.19 97 ALA A CA 1
ATOM 791 C C . ALA A 1 97 ? 13.243 8.508 5.716 1.00 95.19 97 ALA A C 1
ATOM 793 O O . ALA A 1 97 ? 12.814 8.581 6.864 1.00 95.19 97 ALA A O 1
ATOM 794 N N . SER A 1 98 ? 13.933 7.441 5.306 1.00 94.88 98 SER A N 1
ATOM 795 C CA . SER A 1 98 ? 13.997 6.186 6.072 1.00 94.88 98 SER A CA 1
ATOM 796 C C . SER A 1 98 ? 15.235 6.028 6.961 1.00 94.88 98 SER A C 1
ATOM 798 O O . SER A 1 98 ? 15.480 4.938 7.470 1.00 94.88 98 SER A O 1
ATOM 800 N N . GLY A 1 99 ? 15.997 7.101 7.213 1.00 94.31 99 GLY A N 1
ATOM 801 C CA . GLY A 1 99 ? 17.299 7.044 7.896 1.00 94.31 99 GLY A CA 1
ATOM 802 C C . GLY A 1 99 ? 17.327 6.221 9.193 1.00 94.31 99 GLY A C 1
ATOM 803 O O . GLY A 1 99 ? 18.242 5.424 9.381 1.00 94.31 99 GLY A O 1
ATOM 804 N N . LYS A 1 100 ? 16.301 6.343 10.051 1.00 93.88 100 LYS A N 1
ATOM 805 C CA . LYS A 1 100 ? 16.186 5.539 11.284 1.00 93.88 100 LYS A CA 1
ATOM 806 C C . LYS A 1 100 ? 16.065 4.038 10.997 1.00 93.88 100 LYS A C 1
ATOM 808 O O . LYS A 1 100 ? 16.748 3.249 11.631 1.00 93.88 100 LYS A O 1
ATOM 813 N N . ILE A 1 101 ? 15.229 3.658 10.032 1.00 95.38 101 ILE A N 1
ATOM 814 C CA . ILE A 1 101 ? 14.987 2.254 9.667 1.00 95.38 101 ILE A CA 1
ATOM 815 C C . ILE A 1 101 ? 16.207 1.668 8.954 1.00 95.38 101 ILE A C 1
ATOM 817 O O . ILE A 1 101 ? 16.578 0.529 9.211 1.00 95.38 101 ILE A O 1
ATOM 821 N N . LEU A 1 102 ? 16.877 2.460 8.112 1.00 94.44 102 LEU A N 1
ATOM 822 C CA . LEU A 1 102 ? 18.120 2.050 7.457 1.00 94.44 102 LEU A CA 1
ATOM 823 C C . LEU A 1 102 ? 19.221 1.730 8.472 1.00 94.44 102 LEU A C 1
ATOM 825 O O . LEU A 1 102 ? 19.903 0.723 8.318 1.00 94.44 102 LEU A O 1
ATOM 829 N N . ASN A 1 103 ? 19.351 2.537 9.529 1.00 95.75 103 ASN A N 1
ATOM 830 C CA . ASN A 1 103 ? 20.313 2.268 10.599 1.00 95.75 103 ASN A CA 1
ATOM 831 C C . ASN A 1 103 ? 20.007 0.950 11.334 1.00 95.75 103 ASN A C 1
ATOM 833 O O . ASN A 1 103 ? 20.930 0.240 11.719 1.00 95.75 103 ASN A O 1
ATOM 837 N N . GLU A 1 104 ? 18.730 0.605 11.534 1.00 95.88 104 GLU A N 1
ATOM 838 C CA . GLU A 1 104 ? 18.361 -0.698 12.107 1.00 95.88 104 GLU A CA 1
ATOM 839 C C . GLU A 1 104 ? 18.657 -1.852 11.140 1.00 95.88 104 GLU A C 1
ATOM 841 O O . GLU A 1 104 ? 19.198 -2.872 11.558 1.00 95.88 104 GLU A O 1
ATOM 846 N N . GLY A 1 105 ? 18.395 -1.678 9.840 1.00 94.44 105 GLY A N 1
ATOM 847 C CA . GLY A 1 105 ? 18.757 -2.664 8.817 1.00 94.44 105 GLY A CA 1
ATOM 848 C C . GLY A 1 105 ? 20.258 -2.970 8.795 1.00 94.44 105 GLY A C 1
ATOM 849 O O . GLY A 1 105 ? 20.648 -4.135 8.756 1.00 94.44 105 GLY A O 1
ATOM 850 N N . GLU A 1 106 ? 21.106 -1.947 8.917 1.00 95.56 106 GLU A N 1
ATOM 851 C CA . GLU A 1 106 ? 22.562 -2.122 9.005 1.00 95.56 106 GLU A CA 1
ATOM 852 C C . GLU A 1 106 ? 22.983 -2.918 10.247 1.00 95.56 106 GLU A C 1
ATOM 854 O O . GLU A 1 106 ? 23.835 -3.800 10.149 1.00 95.56 106 GLU A O 1
ATOM 859 N N . LYS A 1 107 ? 22.355 -2.679 11.409 1.00 97.38 107 LYS A N 1
ATOM 860 C CA . LYS A 1 107 ? 22.593 -3.484 12.624 1.00 97.38 107 LYS A CA 1
ATOM 861 C C . LYS A 1 107 ? 22.196 -4.951 12.442 1.00 97.38 107 LYS A C 1
ATOM 863 O O . LYS A 1 107 ? 22.770 -5.819 13.092 1.00 97.38 107 LYS A O 1
ATOM 868 N N . MET A 1 108 ? 21.236 -5.227 11.561 1.00 96.62 108 MET A N 1
ATOM 869 C CA . MET A 1 108 ? 20.819 -6.578 11.175 1.00 96.62 108 MET A CA 1
ATOM 870 C C . MET A 1 108 ? 21.705 -7.192 10.075 1.00 96.62 108 MET A C 1
ATOM 872 O O . MET A 1 108 ? 21.427 -8.300 9.622 1.00 96.62 108 MET A O 1
ATOM 876 N N . GLY A 1 109 ? 22.762 -6.497 9.640 1.00 96.94 109 GLY A N 1
ATOM 877 C CA . GLY A 1 109 ? 23.678 -6.962 8.596 1.00 96.94 109 GLY A CA 1
ATOM 878 C C . GLY A 1 109 ? 23.174 -6.751 7.165 1.00 96.94 109 GLY A C 1
ATOM 879 O O . GLY A 1 109 ? 23.763 -7.296 6.234 1.00 96.94 109 GLY A O 1
ATOM 880 N N . ILE A 1 110 ? 22.107 -5.971 6.969 1.00 97.12 110 ILE A N 1
ATOM 881 C CA . ILE A 1 110 ? 21.576 -5.637 5.642 1.00 97.12 110 ILE A CA 1
ATOM 882 C C . ILE A 1 110 ? 22.340 -4.428 5.107 1.00 97.12 110 ILE A C 1
ATOM 884 O O . ILE A 1 110 ? 22.464 -3.407 5.788 1.00 97.12 110 ILE A O 1
ATOM 888 N N . GLN A 1 111 ? 22.837 -4.513 3.872 1.00 96.31 111 GLN A N 1
ATOM 889 C CA . GLN A 1 111 ? 23.498 -3.369 3.248 1.00 96.31 111 GLN A CA 1
ATOM 890 C C . GLN A 1 111 ? 22.512 -2.211 3.109 1.00 96.31 111 GLN A C 1
ATOM 892 O O . GLN A 1 111 ? 21.365 -2.404 2.708 1.00 96.31 111 GLN A O 1
ATOM 897 N N . ARG A 1 112 ? 22.959 -0.982 3.384 1.00 93.75 112 ARG A N 1
ATOM 898 C CA . ARG A 1 112 ? 22.091 0.202 3.314 1.00 93.75 112 ARG A CA 1
ATOM 899 C C . ARG A 1 112 ? 21.384 0.334 1.970 1.00 93.75 112 ARG A C 1
ATOM 901 O O . ARG A 1 112 ? 20.218 0.726 1.921 1.00 93.75 112 ARG A O 1
ATOM 908 N N . GLU A 1 113 ? 22.104 -0.001 0.899 1.00 92.69 113 GLU A N 1
ATOM 909 C CA . GLU A 1 113 ? 21.580 0.047 -0.459 1.00 92.69 113 GLU A CA 1
ATOM 910 C C . GLU A 1 113 ? 20.440 -0.953 -0.678 1.00 92.69 113 GLU A C 1
ATOM 912 O O . GLU A 1 113 ? 19.351 -0.604 -1.131 1.00 92.69 113 GLU A O 1
ATOM 917 N N . GLU A 1 114 ? 20.657 -2.191 -0.251 1.00 94.94 114 GLU A N 1
ATOM 918 C CA . GLU A 1 114 ? 19.639 -3.233 -0.259 1.00 94.94 114 GLU A CA 1
ATOM 919 C C . GLU A 1 114 ? 18.430 -2.859 0.614 1.00 94.94 114 GLU A C 1
ATOM 921 O O . GLU A 1 114 ? 17.280 -3.032 0.200 1.00 94.94 114 GLU A O 1
ATOM 926 N N . ALA A 1 115 ? 18.669 -2.299 1.802 1.00 94.62 115 ALA A N 1
ATOM 927 C CA . ALA A 1 115 ? 17.624 -1.950 2.755 1.00 94.62 115 ALA A CA 1
ATOM 928 C C . ALA A 1 115 ? 16.643 -0.923 2.176 1.00 94.62 115 ALA A C 1
ATOM 930 O O . ALA A 1 115 ? 15.430 -1.135 2.233 1.00 94.62 115 ALA A O 1
ATOM 931 N N . TYR A 1 116 ? 17.125 0.167 1.569 1.00 90.56 116 TYR A N 1
ATOM 932 C CA . TYR A 1 116 ? 16.207 1.174 1.030 1.00 90.56 116 TYR A CA 1
ATOM 933 C C . TYR A 1 116 ? 15.407 0.636 -0.165 1.00 90.56 116 TYR A C 1
ATOM 935 O O . TYR A 1 116 ? 14.237 0.994 -0.313 1.00 90.56 116 TYR A O 1
ATOM 943 N N . HIS A 1 117 ? 16.003 -0.209 -1.020 1.00 96.38 117 HIS A N 1
ATOM 944 C CA . HIS A 1 117 ? 15.298 -0.787 -2.167 1.00 96.38 117 HIS A CA 1
ATOM 945 C C . HIS A 1 117 ? 14.147 -1.675 -1.692 1.00 96.38 117 HIS A C 1
ATOM 947 O O . HIS A 1 117 ? 13.039 -1.592 -2.228 1.00 96.38 117 HIS A O 1
ATOM 953 N N . ASN A 1 118 ? 14.386 -2.460 -0.639 1.00 96.94 118 ASN A N 1
ATOM 954 C CA . ASN A 1 118 ? 13.362 -3.273 0.006 1.00 96.94 118 ASN A CA 1
ATOM 955 C C . ASN A 1 118 ? 12.286 -2.417 0.690 1.00 96.94 118 ASN A C 1
ATOM 957 O O . ASN A 1 118 ? 11.106 -2.732 0.568 1.00 96.94 118 ASN A O 1
ATOM 961 N N . LEU A 1 119 ? 12.646 -1.304 1.341 1.00 97.06 119 LEU A N 1
ATOM 962 C CA . LEU A 1 119 ? 11.667 -0.382 1.938 1.00 97.06 119 LEU A CA 1
ATOM 963 C C . LEU A 1 119 ? 10.791 0.313 0.891 1.00 97.06 119 LEU A C 1
ATOM 965 O O . LEU A 1 119 ? 9.583 0.450 1.097 1.00 97.06 119 LEU A O 1
ATOM 969 N N . LEU A 1 120 ? 11.380 0.722 -0.237 1.00 97.69 120 LEU A N 1
ATOM 970 C CA . LEU A 1 120 ? 10.642 1.261 -1.377 1.00 97.69 120 LEU A CA 1
ATOM 971 C C . LEU A 1 120 ? 9.676 0.207 -1.912 1.00 97.69 120 LEU A C 1
ATOM 973 O O . LEU A 1 120 ? 8.500 0.506 -2.096 1.00 97.69 120 LEU A O 1
ATOM 977 N N . PHE A 1 121 ? 10.140 -1.025 -2.135 1.00 98.12 121 PHE A N 1
ATOM 978 C CA . PHE A 1 121 ? 9.290 -2.102 -2.638 1.00 98.12 121 PHE A CA 1
ATOM 979 C C . PHE A 1 121 ? 8.157 -2.430 -1.656 1.00 98.12 121 PHE A C 1
ATOM 981 O O . PHE A 1 121 ? 6.992 -2.441 -2.045 1.00 98.12 121 PHE A O 1
ATOM 988 N N . ALA A 1 122 ? 8.465 -2.611 -0.371 1.00 98.25 122 ALA A N 1
ATOM 989 C CA . ALA A 1 122 ? 7.471 -2.882 0.660 1.00 98.25 122 ALA A CA 1
ATOM 990 C C . ALA A 1 122 ? 6.412 -1.774 0.745 1.00 98.25 122 ALA A C 1
ATOM 992 O O . ALA A 1 122 ? 5.219 -2.061 0.787 1.00 98.25 122 ALA A O 1
ATOM 993 N N . THR A 1 123 ? 6.824 -0.510 0.688 1.00 98.25 123 THR A N 1
ATOM 994 C CA . THR A 1 123 ? 5.890 0.612 0.816 1.00 98.25 123 THR A CA 1
ATOM 995 C C . THR A 1 123 ? 5.095 0.862 -0.456 1.00 98.25 123 THR A C 1
ATOM 997 O O . THR A 1 123 ? 3.884 1.045 -0.387 1.00 98.25 123 THR A O 1
ATOM 1000 N N . CYS A 1 124 ? 5.749 0.885 -1.618 1.00 97.62 124 CYS A N 1
ATOM 1001 C CA . CYS A 1 124 ? 5.113 1.235 -2.886 1.00 97.62 124 CYS A CA 1
ATOM 1002 C C . CYS A 1 124 ? 4.371 0.054 -3.516 1.00 97.62 124 CYS A C 1
ATOM 1004 O O . CYS A 1 124 ? 3.249 0.225 -3.981 1.00 97.62 124 CYS A O 1
ATOM 1006 N N . PHE A 1 125 ? 4.997 -1.122 -3.565 1.00 96.56 125 PHE A N 1
ATOM 1007 C CA . PHE A 1 125 ? 4.429 -2.297 -4.221 1.00 96.56 125 PHE A CA 1
ATOM 1008 C C . PHE A 1 125 ? 3.508 -3.068 -3.273 1.00 96.56 125 PHE A C 1
ATOM 1010 O O . PHE A 1 125 ? 2.363 -3.315 -3.617 1.00 96.56 125 PHE A O 1
ATOM 1017 N N . ASN A 1 126 ? 3.954 -3.407 -2.059 1.00 97.38 126 ASN A N 1
ATOM 1018 C CA . ASN A 1 126 ? 3.131 -4.246 -1.175 1.00 97.38 126 ASN A CA 1
ATOM 1019 C C . ASN A 1 126 ? 2.025 -3.439 -0.477 1.00 97.38 126 ASN A C 1
ATOM 1021 O O . ASN A 1 126 ? 0.851 -3.792 -0.556 1.00 97.38 126 ASN A O 1
ATOM 1025 N N . SER A 1 127 ? 2.382 -2.356 0.222 1.00 98.19 127 SER A N 1
ATOM 1026 C CA . SER A 1 127 ? 1.419 -1.599 1.030 1.00 98.19 127 SER A CA 1
ATOM 1027 C C . SER A 1 127 ? 0.549 -0.667 0.192 1.00 98.19 127 SER A C 1
ATOM 1029 O O . SER A 1 127 ? -0.673 -0.765 0.242 1.00 98.19 127 SER A O 1
ATOM 1031 N N . TYR A 1 128 ? 1.156 0.238 -0.578 1.00 96.81 128 TYR A N 1
ATOM 1032 C CA . TYR A 1 128 ? 0.416 1.245 -1.338 1.00 96.81 128 TYR A CA 1
ATOM 1033 C C . TYR A 1 128 ? -0.475 0.619 -2.416 1.00 96.81 128 TYR A C 1
ATOM 1035 O O . TYR A 1 128 ? -1.656 0.960 -2.475 1.00 96.81 128 TYR A O 1
ATOM 1043 N N . ASP A 1 129 ? 0.047 -0.308 -3.226 1.00 92.38 129 ASP A N 1
ATOM 1044 C CA . ASP A 1 129 ? -0.762 -0.973 -4.257 1.00 92.38 129 ASP A CA 1
ATOM 1045 C C . ASP A 1 129 ? -1.846 -1.869 -3.635 1.00 92.38 129 ASP A C 1
ATOM 1047 O O . ASP A 1 129 ? -3.001 -1.837 -4.058 1.00 92.38 129 ASP A O 1
ATOM 1051 N N . GLY A 1 130 ? -1.528 -2.563 -2.534 1.00 92.69 130 GLY A N 1
ATOM 1052 C CA . GLY A 1 130 ? -2.510 -3.321 -1.756 1.00 92.69 130 GLY A CA 1
ATOM 1053 C C . GLY A 1 130 ? -3.658 -2.449 -1.232 1.00 92.69 130 GLY A C 1
ATOM 1054 O O . GLY A 1 130 ? -4.825 -2.797 -1.406 1.00 92.69 130 GLY A O 1
ATOM 1055 N N . MET A 1 131 ? -3.357 -1.280 -0.652 1.00 95.50 131 MET A N 1
ATOM 1056 C CA . MET A 1 131 ? -4.373 -0.304 -0.225 1.00 95.50 131 MET A CA 1
ATOM 1057 C C . MET A 1 131 ? -5.176 0.237 -1.412 1.00 95.50 131 MET A C 1
ATOM 1059 O O . MET A 1 131 ? -6.394 0.393 -1.312 1.00 95.50 131 MET A O 1
ATOM 1063 N N . LYS A 1 132 ? -4.508 0.500 -2.541 1.00 90.88 132 LYS A N 1
ATOM 1064 C CA . LYS A 1 132 ? -5.131 1.003 -3.769 1.00 90.88 132 LYS A CA 1
ATOM 1065 C C . LYS A 1 132 ? -6.154 0.025 -4.350 1.00 90.88 132 LYS A C 1
ATOM 1067 O O . LYS A 1 132 ? -7.123 0.482 -4.948 1.00 90.88 132 LYS A O 1
ATOM 1072 N N . ILE A 1 133 ? -5.980 -1.281 -4.151 1.00 91.00 133 ILE A N 1
ATOM 1073 C CA . ILE A 1 133 ? -6.956 -2.306 -4.552 1.00 91.00 133 ILE A CA 1
ATOM 1074 C C . ILE A 1 133 ? -8.019 -2.514 -3.460 1.00 91.00 133 ILE A C 1
ATOM 1076 O O . ILE A 1 133 ? -9.220 -2.464 -3.738 1.00 91.00 133 ILE A O 1
ATOM 1080 N N . LEU A 1 134 ? -7.597 -2.706 -2.206 1.00 93.81 134 LEU A N 1
ATOM 1081 C CA . LEU A 1 134 ? -8.487 -3.066 -1.099 1.00 93.81 134 LEU A CA 1
ATOM 1082 C C . LEU A 1 134 ? -9.493 -1.961 -0.755 1.00 93.81 134 LEU A C 1
ATOM 1084 O O . LEU A 1 134 ? -10.666 -2.249 -0.536 1.00 93.81 134 LEU A O 1
ATOM 1088 N N . PHE A 1 135 ? -9.067 -0.697 -0.686 1.00 95.25 135 PHE A N 1
ATOM 1089 C CA . PHE A 1 135 ? -9.938 0.380 -0.199 1.00 95.25 135 PHE A CA 1
ATOM 1090 C C . PHE A 1 135 ? -11.122 0.663 -1.137 1.00 95.25 135 PHE A C 1
ATOM 1092 O O . PHE A 1 135 ? -12.247 0.770 -0.639 1.00 95.25 135 PHE A O 1
ATOM 1099 N N . PRO A 1 136 ? -10.943 0.733 -2.473 1.00 91.75 136 PRO A N 1
ATOM 1100 C CA . PRO A 1 136 ? -12.078 0.789 -3.389 1.00 91.75 136 PRO A CA 1
ATOM 1101 C C . PRO A 1 136 ? -13.003 -0.427 -3.280 1.00 91.75 136 PRO A C 1
ATOM 1103 O O . PRO A 1 136 ? -14.218 -0.258 -3.356 1.00 91.75 136 PRO A O 1
ATOM 1106 N N . SER A 1 137 ? -12.458 -1.632 -3.069 1.00 92.19 137 SER A N 1
ATOM 1107 C CA . SER A 1 137 ? -13.265 -2.847 -2.899 1.00 92.19 137 SER A CA 1
ATOM 1108 C C . SER A 1 137 ? -14.117 -2.800 -1.624 1.00 92.19 137 SER A C 1
ATOM 1110 O O . SER A 1 137 ? -15.331 -3.003 -1.683 1.00 92.19 137 SER A O 1
ATOM 1112 N N . LEU A 1 138 ? -13.526 -2.400 -0.495 1.00 95.94 138 LEU A N 1
ATOM 1113 C CA . LEU A 1 138 ? -14.238 -2.183 0.766 1.00 95.94 138 LEU A CA 1
ATOM 1114 C C . LEU A 1 138 ? -15.379 -1.171 0.595 1.00 95.94 138 LEU A C 1
ATOM 1116 O O . LEU A 1 138 ? -16.515 -1.434 0.991 1.00 95.94 138 LEU A O 1
ATOM 1120 N N . LEU A 1 139 ? -15.105 -0.032 -0.050 1.00 95.94 139 LEU A N 1
ATOM 1121 C CA . LEU A 1 139 ? -16.124 0.986 -0.302 1.00 95.94 139 LEU A CA 1
ATOM 1122 C C . LEU A 1 139 ? -17.235 0.469 -1.227 1.00 95.94 139 LEU A C 1
ATOM 1124 O O . LEU A 1 139 ? -18.409 0.722 -0.957 1.00 95.94 139 LEU A O 1
ATOM 1128 N N . LYS A 1 140 ? -16.886 -0.281 -2.282 1.00 95.38 140 LYS A N 1
ATOM 1129 C CA . LYS A 1 140 ? -17.839 -0.941 -3.187 1.00 95.38 140 LYS A CA 1
ATOM 1130 C C . LYS A 1 140 ? -18.802 -1.829 -2.397 1.00 95.38 140 LYS A C 1
ATOM 1132 O O . LYS A 1 140 ? -20.007 -1.587 -2.461 1.00 95.38 140 LYS A O 1
ATOM 1137 N N . PHE A 1 141 ? -18.308 -2.782 -1.605 1.00 96.69 141 PHE A N 1
ATOM 1138 C CA . PHE A 1 141 ? -19.180 -3.711 -0.875 1.00 96.69 141 PHE A CA 1
ATOM 1139 C C . PHE A 1 141 ? -19.993 -3.037 0.226 1.00 96.69 141 PHE A C 1
ATOM 1141 O O . PHE A 1 141 ? -21.192 -3.297 0.333 1.00 96.69 141 PHE A O 1
ATOM 1148 N N . ILE A 1 142 ? -19.397 -2.108 0.984 1.00 97.44 142 ILE A N 1
ATOM 1149 C CA . ILE A 1 142 ? -20.149 -1.315 1.964 1.00 97.44 142 ILE A CA 1
ATOM 1150 C C . ILE A 1 142 ? -21.264 -0.542 1.255 1.00 97.44 142 ILE A C 1
ATOM 1152 O O . ILE A 1 142 ? -22.408 -0.590 1.699 1.00 97.44 142 ILE A O 1
ATOM 1156 N N . SER A 1 143 ? -20.980 0.130 0.133 1.00 96.25 143 SER A N 1
ATOM 1157 C CA . SER A 1 143 ? -21.986 0.907 -0.606 1.00 96.25 143 SER A CA 1
ATOM 1158 C C . SER A 1 143 ? -23.149 0.046 -1.116 1.00 96.25 143 SER A C 1
ATOM 1160 O O . SER A 1 143 ? -24.302 0.465 -1.026 1.00 96.25 143 SER A O 1
ATOM 1162 N N . GLN A 1 144 ? -22.864 -1.176 -1.573 1.00 97.06 144 GLN A N 1
ATOM 1163 C CA . GLN A 1 144 ? -23.855 -2.108 -2.117 1.00 97.06 144 GLN A CA 1
ATOM 1164 C C . GLN A 1 144 ? -24.694 -2.807 -1.039 1.00 97.06 144 GLN A C 1
ATOM 1166 O O . GLN A 1 144 ? -25.834 -3.176 -1.304 1.00 97.06 144 GLN A O 1
ATOM 1171 N N . ALA A 1 145 ? -24.176 -2.949 0.184 1.00 97.38 145 ALA A N 1
ATOM 1172 C CA . ALA A 1 145 ? -24.887 -3.582 1.298 1.00 97.38 145 ALA A CA 1
ATOM 1173 C C . ALA A 1 145 ? -26.076 -2.758 1.841 1.00 97.38 145 ALA A C 1
ATOM 1175 O O . ALA A 1 145 ? -26.907 -3.267 2.596 1.00 97.38 145 ALA A O 1
ATOM 1176 N N . GLY A 1 146 ? -26.179 -1.489 1.437 1.00 97.56 146 GLY A N 1
ATOM 1177 C CA . GLY A 1 146 ? -27.341 -0.642 1.682 1.00 97.56 146 GLY A CA 1
ATOM 1178 C C . GLY A 1 146 ? -27.405 0.006 3.069 1.00 97.56 146 GLY A C 1
ATOM 1179 O O . GLY A 1 146 ? -26.650 -0.292 3.995 1.00 97.56 146 GLY A O 1
ATOM 1180 N N . VAL A 1 147 ? -28.373 0.918 3.212 1.00 98.19 147 VAL A N 1
ATOM 1181 C CA . VAL A 1 147 ? -28.491 1.845 4.355 1.00 98.19 147 VAL A CA 1
ATOM 1182 C C . VAL A 1 147 ? -28.638 1.129 5.699 1.00 98.19 147 VAL A C 1
ATOM 1184 O O . VAL A 1 147 ? -28.228 1.665 6.728 1.00 98.19 147 VAL A O 1
ATOM 1187 N N . LYS A 1 148 ? -29.208 -0.082 5.716 1.00 98.50 148 LYS A N 1
ATOM 1188 C CA . LYS A 1 148 ? -29.334 -0.873 6.945 1.00 98.50 148 LYS A CA 1
ATOM 1189 C C . LYS A 1 148 ? -27.957 -1.187 7.540 1.00 98.50 148 LYS A C 1
ATOM 1191 O O . LYS A 1 148 ? -27.743 -0.873 8.707 1.00 98.50 148 LYS A O 1
ATOM 1196 N N . LEU A 1 149 ? -27.022 -1.711 6.738 1.00 98.56 149 LEU A N 1
ATOM 1197 C CA . LEU A 1 149 ? -25.665 -1.997 7.211 1.00 98.56 149 LEU A CA 1
ATOM 1198 C C . LEU A 1 149 ? -24.940 -0.708 7.620 1.00 98.56 149 LEU A C 1
ATOM 1200 O O . LEU A 1 149 ? -24.269 -0.683 8.647 1.00 98.56 149 LEU A O 1
ATOM 1204 N N . HIS A 1 150 ? -25.108 0.380 6.857 1.00 98.62 150 HIS A N 1
ATOM 1205 C CA . HIS A 1 150 ? -24.474 1.669 7.175 1.00 98.62 150 HIS A CA 1
ATOM 1206 C C . HIS A 1 150 ? -24.880 2.183 8.555 1.00 98.62 150 HIS A C 1
ATOM 1208 O O . HIS A 1 150 ? -24.026 2.651 9.304 1.00 98.62 150 HIS A O 1
ATOM 1214 N N . LYS A 1 151 ? -26.172 2.080 8.897 1.00 98.75 151 LYS A N 1
ATOM 1215 C CA . LYS A 1 151 ? -26.688 2.470 10.215 1.00 98.75 151 LYS A CA 1
ATOM 1216 C C . LYS A 1 151 ? -26.091 1.611 11.322 1.00 98.75 151 LYS A C 1
ATOM 1218 O O . LYS A 1 151 ? -25.568 2.170 12.276 1.00 98.75 151 LY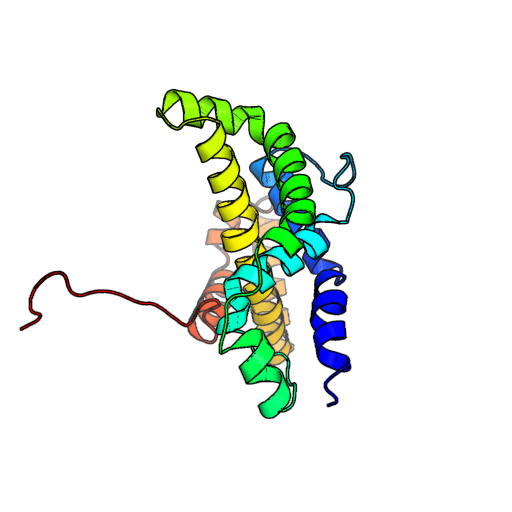S A O 1
ATOM 1223 N N . GLN A 1 152 ? -26.087 0.289 11.150 1.00 98.81 152 GLN A N 1
ATOM 1224 C CA . GLN A 1 152 ? -25.544 -0.636 12.148 1.00 98.81 152 GLN A CA 1
ATOM 1225 C C . GLN A 1 152 ? -24.046 -0.398 12.399 1.00 98.81 152 GLN A C 1
ATOM 1227 O O . GLN A 1 152 ? -23.628 -0.320 13.549 1.00 98.81 152 GLN A O 1
ATOM 1232 N N . LEU A 1 153 ? -23.249 -0.199 11.341 1.00 98.75 153 LEU A N 1
ATOM 1233 C CA . LEU A 1 153 ? -21.830 0.156 11.466 1.00 98.75 153 LEU A CA 1
ATOM 1234 C C . LEU A 1 153 ? -21.638 1.511 12.157 1.00 98.75 153 LEU A C 1
ATOM 1236 O O . LEU A 1 153 ? -20.790 1.644 13.034 1.00 98.75 153 LEU A O 1
ATOM 1240 N N . ALA A 1 154 ? -22.411 2.529 11.768 1.00 98.75 154 ALA A N 1
ATOM 1241 C CA . ALA A 1 154 ? -22.301 3.855 12.365 1.00 98.75 154 ALA A CA 1
ATOM 1242 C C . ALA A 1 154 ? -22.672 3.846 13.855 1.00 98.75 154 ALA A C 1
ATOM 1244 O O . ALA A 1 154 ? -22.002 4.509 14.645 1.00 98.75 154 ALA A O 1
ATOM 1245 N N . GLU A 1 155 ? -23.720 3.113 14.229 1.00 98.81 155 GLU A N 1
ATOM 1246 C CA . GLU A 1 155 ? -24.142 2.921 15.615 1.00 98.81 155 GLU A CA 1
ATOM 1247 C C . GLU A 1 155 ? -23.054 2.198 16.415 1.00 98.81 155 GLU A C 1
ATOM 1249 O O . GLU A 1 155 ? -22.580 2.756 17.402 1.00 98.81 155 GLU A O 1
ATOM 1254 N N . GLU A 1 156 ? -22.596 1.023 15.964 1.00 98.75 156 GLU A N 1
ATOM 1255 C CA . GLU A 1 156 ? -21.542 0.250 16.637 1.00 98.75 156 GLU A CA 1
ATOM 1256 C C . GLU A 1 156 ? -20.277 1.093 16.851 1.00 98.75 156 GLU A C 1
ATOM 1258 O O . GLU A 1 156 ? -19.825 1.267 17.984 1.00 98.75 156 GLU A O 1
ATOM 1263 N N . ILE A 1 157 ? -19.736 1.681 15.779 1.00 98.69 157 ILE A N 1
ATOM 1264 C CA . ILE A 1 157 ? -18.475 2.429 15.832 1.00 98.69 157 ILE A CA 1
ATOM 1265 C C . ILE A 1 157 ? -18.600 3.636 16.767 1.00 98.69 157 ILE A C 1
ATOM 1267 O O . ILE A 1 157 ? -17.722 3.860 17.600 1.00 98.69 157 ILE A O 1
ATOM 1271 N N . ARG A 1 158 ? -19.681 4.423 16.666 1.00 98.69 158 ARG A N 1
ATOM 1272 C CA . ARG A 1 158 ? -19.857 5.619 17.509 1.00 98.69 158 ARG A CA 1
ATOM 1273 C C . ARG A 1 158 ? -20.057 5.255 18.976 1.00 98.69 158 ARG A C 1
ATOM 1275 O O . ARG A 1 158 ? -19.460 5.913 19.823 1.00 98.69 158 ARG A O 1
ATOM 1282 N N . MET A 1 159 ? -20.848 4.220 19.271 1.00 98.50 159 MET A N 1
ATOM 1283 C CA . MET A 1 159 ? -21.063 3.756 20.644 1.00 98.50 159 MET A CA 1
ATOM 1284 C C . MET A 1 159 ? -19.760 3.277 21.277 1.00 98.50 159 MET A C 1
ATOM 1286 O O . MET A 1 159 ? -19.435 3.692 22.387 1.00 98.50 159 MET A O 1
ATOM 1290 N N . VAL A 1 160 ? -18.985 2.463 20.557 1.00 98.50 160 VAL A N 1
ATOM 1291 C CA . VAL A 1 160 ? -17.712 1.942 21.062 1.00 98.50 160 VAL A CA 1
ATOM 1292 C C . VAL A 1 160 ? -16.681 3.059 21.238 1.00 98.50 160 VAL A C 1
ATOM 1294 O O . VAL A 1 160 ? -15.997 3.112 22.257 1.00 98.50 160 VAL A O 1
ATOM 1297 N N . VAL A 1 161 ? -16.575 4.002 20.298 1.00 98.38 161 VAL A N 1
ATOM 1298 C CA . VAL A 1 161 ? -15.676 5.158 20.465 1.00 98.38 161 VAL A CA 1
ATOM 1299 C C . VAL A 1 161 ? 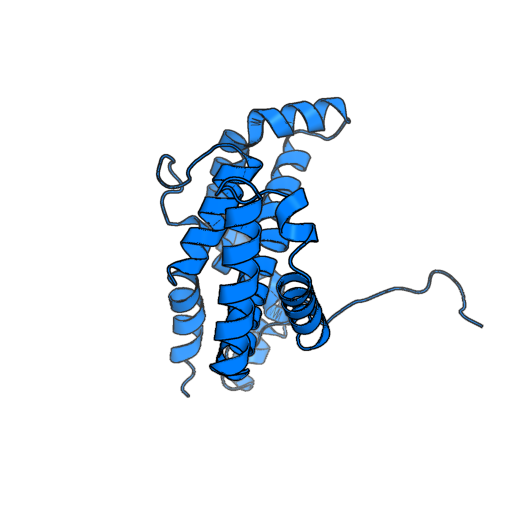-16.093 6.003 21.671 1.00 98.38 161 VAL A C 1
ATOM 1301 O O . VAL A 1 161 ? -15.238 6.413 22.453 1.00 98.38 161 VAL A O 1
ATOM 1304 N N . GLN A 1 162 ? -17.394 6.234 21.870 1.00 98.00 162 GLN A N 1
ATOM 1305 C CA . GLN A 1 162 ? -17.898 6.993 23.014 1.00 98.00 162 GLN A CA 1
ATOM 1306 C C . GLN A 1 162 ? -17.617 6.286 24.348 1.00 98.00 162 GLN A C 1
ATOM 1308 O O . GLN A 1 162 ? -17.148 6.932 25.286 1.00 98.00 162 GLN A O 1
ATOM 1313 N N . SER A 1 163 ? -17.850 4.973 24.434 1.00 96.88 163 SER A N 1
ATOM 1314 C CA . SER A 1 163 ? -17.591 4.184 25.647 1.00 96.88 163 SER A CA 1
ATOM 1315 C C . SER A 1 163 ? -16.100 4.073 25.982 1.00 96.88 163 SER A C 1
ATOM 1317 O O . SER A 1 163 ? -15.747 3.892 27.144 1.00 96.88 163 SER A O 1
ATOM 1319 N N . ASN A 1 164 ? -15.222 4.257 24.991 1.00 95.81 164 ASN A N 1
ATOM 1320 C CA . ASN A 1 164 ? -13.765 4.259 25.143 1.00 95.81 164 ASN A CA 1
ATOM 1321 C C . ASN A 1 164 ? -13.178 5.689 25.208 1.00 95.81 164 ASN A C 1
ATOM 1323 O O . ASN A 1 164 ? -12.051 5.935 24.775 1.00 95.81 164 ASN A O 1
ATOM 1327 N N . GLY A 1 165 ? -13.930 6.655 25.750 1.00 95.25 165 GLY A N 1
ATOM 1328 C CA . GLY A 1 165 ? -13.420 8.004 26.033 1.00 95.25 165 GLY A CA 1
ATOM 1329 C C . GLY A 1 165 ? -13.268 8.903 24.802 1.00 95.25 165 GLY A C 1
ATOM 1330 O O . GLY A 1 165 ? -12.460 9.829 24.804 1.00 95.25 165 GLY A O 1
ATOM 1331 N N . GLY A 1 166 ? -14.016 8.627 23.732 1.00 97.00 166 GLY A N 1
ATOM 1332 C CA . GLY A 1 166 ? -14.048 9.450 22.520 1.00 97.00 166 GLY A CA 1
ATOM 1333 C C . GLY A 1 166 ? -12.838 9.286 21.597 1.00 97.00 166 GLY A C 1
ATOM 1334 O O . GLY A 1 166 ? -12.699 10.056 20.649 1.00 97.00 166 GLY A O 1
ATOM 1335 N N . THR A 1 167 ? -11.968 8.303 21.846 1.00 96.56 167 THR A N 1
ATOM 1336 C CA . THR A 1 167 ? -10.745 8.068 21.062 1.00 96.56 167 THR A CA 1
ATOM 1337 C C . THR A 1 167 ? -10.784 6.696 20.395 1.00 96.56 167 THR A C 1
ATOM 1339 O O . THR A 1 167 ? -11.224 5.715 20.989 1.00 96.56 167 THR A O 1
ATOM 1342 N N . VAL A 1 168 ? -10.296 6.606 19.155 1.00 97.06 168 VAL A N 1
ATOM 1343 C CA . VAL A 1 168 ? -10.115 5.319 18.471 1.00 97.06 168 VAL A CA 1
ATOM 1344 C C . VAL A 1 168 ? -8.862 4.640 19.020 1.00 97.06 168 VAL A C 1
ATOM 1346 O O . VAL A 1 168 ? -7.756 5.159 18.881 1.00 97.06 168 VAL A O 1
ATOM 1349 N N . THR A 1 169 ? -9.032 3.473 19.634 1.00 97.00 169 THR A N 1
ATOM 1350 C CA . THR A 1 169 ? -7.948 2.668 20.214 1.00 97.00 169 THR A CA 1
ATOM 1351 C C . THR A 1 169 ? -8.010 1.234 19.695 1.00 97.00 169 THR A C 1
ATOM 1353 O O . THR A 1 169 ? -9.052 0.786 19.215 1.00 97.00 169 THR A O 1
ATOM 1356 N N . MET A 1 170 ? -6.910 0.482 19.820 1.00 97.12 170 MET A N 1
ATOM 1357 C CA . MET A 1 170 ? -6.900 -0.948 19.4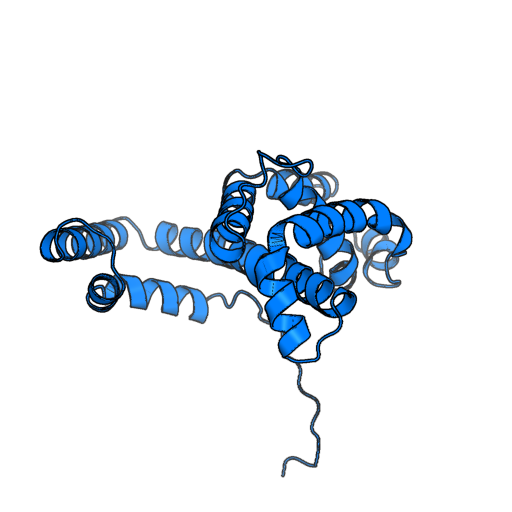68 1.00 97.12 170 MET A CA 1
ATOM 1358 C C . MET A 1 170 ? -7.923 -1.733 20.303 1.00 97.12 170 MET A C 1
ATOM 1360 O O . MET A 1 170 ? -8.699 -2.504 19.751 1.00 97.12 170 MET A O 1
ATOM 1364 N N . SER A 1 171 ? -7.993 -1.479 21.615 1.00 96.50 171 SER A N 1
ATOM 1365 C CA . SER A 1 171 ? -8.967 -2.131 22.504 1.00 96.50 171 SER A CA 1
ATOM 1366 C C . SER A 1 171 ? -10.416 -1.778 22.167 1.00 96.50 171 SER A C 1
ATOM 1368 O O . SER A 1 171 ? -11.299 -2.617 22.330 1.00 96.50 171 SER A O 1
ATOM 1370 N N . GLY A 1 172 ? -10.669 -0.554 21.695 1.00 97.75 172 GLY A N 1
ATOM 1371 C CA . GLY A 1 172 ? -11.973 -0.148 21.182 1.00 97.75 172 GLY A CA 1
ATOM 1372 C C . GLY A 1 172 ? -12.326 -0.912 19.908 1.00 97.75 172 GLY A C 1
ATOM 1373 O O . GLY A 1 172 ? -13.390 -1.509 19.833 1.00 97.75 172 GLY A O 1
ATOM 1374 N N . MET A 1 173 ? -11.420 -0.978 18.929 1.00 97.94 173 MET A N 1
ATOM 1375 C CA . MET A 1 173 ? -11.669 -1.718 17.681 1.00 97.94 173 MET A CA 1
ATOM 1376 C C . MET A 1 173 ? -11.960 -3.209 17.908 1.00 97.94 173 MET A C 1
ATOM 1378 O O . MET A 1 173 ? -12.747 -3.791 17.164 1.00 97.94 173 MET A O 1
ATOM 1382 N N . GLU A 1 174 ? -11.409 -3.824 18.959 1.00 98.19 174 GLU A N 1
ATOM 1383 C CA . GLU A 1 174 ? -11.728 -5.215 19.303 1.00 98.19 174 GLU A CA 1
ATOM 1384 C C . GLU A 1 174 ? -13.188 -5.440 19.725 1.00 98.19 174 GLU A C 1
ATOM 1386 O O . GLU A 1 174 ? -13.700 -6.546 19.543 1.00 98.19 174 GLU A O 1
ATOM 1391 N N . GLN A 1 175 ? -13.870 -4.399 20.209 1.00 98.19 175 GLN A N 1
ATOM 1392 C CA . GLN A 1 175 ? -15.290 -4.423 20.584 1.00 98.19 175 GLN A CA 1
ATOM 1393 C C . GLN A 1 175 ? -16.228 -4.172 19.387 1.00 98.19 175 GLN A C 1
ATOM 1395 O O . GLN A 1 175 ? -17.443 -4.237 19.543 1.00 98.19 175 GLN A O 1
ATOM 1400 N N . MET A 1 176 ? -15.692 -3.861 18.201 1.00 98.56 176 MET A N 1
ATOM 1401 C CA . MET A 1 176 ? -16.475 -3.586 16.990 1.00 98.56 176 MET A CA 1
ATOM 1402 C C . MET A 1 176 ? -16.592 -4.857 16.133 1.00 98.56 176 MET A C 1
ATOM 1404 O O . MET A 1 176 ? -15.870 -5.039 15.146 1.00 98.56 176 MET A O 1
ATOM 1408 N N . GLU A 1 177 ? -17.449 -5.788 16.555 1.00 98.56 177 GLU A N 1
ATOM 1409 C CA . GLU A 1 177 ? -17.604 -7.098 15.911 1.00 98.56 177 GLU A CA 1
ATOM 1410 C C . GLU A 1 177 ? -18.064 -6.983 14.452 1.00 98.56 177 GLU A C 1
ATOM 1412 O O . GLU A 1 177 ? -17.483 -7.627 13.570 1.00 98.56 177 GLU A O 1
ATOM 1417 N N . LEU A 1 178 ? -19.057 -6.131 14.172 1.00 98.75 178 LEU A N 1
ATOM 1418 C CA . LEU A 1 178 ? -19.576 -5.926 12.823 1.00 98.75 178 LEU A CA 1
ATOM 1419 C C . LEU A 1 178 ? -18.538 -5.249 11.925 1.00 98.75 178 LEU A C 1
ATOM 1421 O O . LEU A 1 178 ? -18.349 -5.682 10.789 1.00 98.75 178 LEU A O 1
ATOM 1425 N N . MET A 1 179 ? -17.830 -4.230 12.421 1.00 98.62 179 MET A N 1
ATOM 1426 C CA . MET A 1 179 ? -16.744 -3.576 11.681 1.00 98.62 179 MET A CA 1
ATOM 1427 C C . MET A 1 179 ? -15.674 -4.587 11.250 1.00 98.62 179 MET A C 1
ATOM 1429 O O . MET A 1 179 ? -15.344 -4.658 10.063 1.00 98.62 179 MET A O 1
ATOM 1433 N N . LYS A 1 180 ? -15.187 -5.421 12.182 1.00 98.69 180 LYS A N 1
ATOM 1434 C CA . LYS A 1 180 ? -14.209 -6.478 11.874 1.00 98.69 180 LYS A CA 1
ATOM 1435 C C . LYS A 1 180 ? -14.767 -7.474 10.858 1.00 98.69 180 LYS A C 1
ATOM 1437 O O . LYS A 1 180 ? -14.087 -7.796 9.884 1.00 98.69 180 LYS A O 1
ATOM 1442 N N . SER A 1 181 ? -16.006 -7.930 11.050 1.00 98.75 181 SER A N 1
ATOM 1443 C CA . SER A 1 181 ? -16.670 -8.865 10.135 1.00 98.75 181 SER A CA 1
ATOM 1444 C C . SER A 1 181 ? -16.766 -8.309 8.710 1.00 98.75 181 SER A C 1
ATOM 1446 O O . SER A 1 181 ? -16.422 -9.013 7.767 1.00 98.75 181 SER A O 1
ATOM 1448 N N . VAL A 1 182 ? -17.130 -7.034 8.539 1.00 98.62 182 VAL A N 1
ATOM 1449 C CA . VAL A 1 182 ? -17.210 -6.376 7.222 1.00 98.62 182 VAL A CA 1
ATOM 1450 C C . VAL A 1 182 ? -15.847 -6.305 6.526 1.00 98.62 182 VAL A C 1
ATOM 1452 O O . VAL A 1 182 ? -15.755 -6.541 5.317 1.00 98.62 182 VAL A O 1
ATOM 1455 N N . VAL A 1 183 ? -14.776 -6.011 7.270 1.00 98.44 183 VAL A N 1
ATOM 1456 C CA . VAL A 1 183 ? -13.409 -6.017 6.724 1.00 98.44 183 VAL A CA 1
ATOM 1457 C C . VAL A 1 183 ? -13.008 -7.427 6.282 1.00 98.44 183 VAL A C 1
ATOM 1459 O O . VAL A 1 183 ? -12.544 -7.602 5.154 1.00 98.44 183 VAL A O 1
ATOM 1462 N N . TYR A 1 184 ? -13.226 -8.441 7.124 1.00 98.62 184 TYR A N 1
ATOM 1463 C CA . TYR A 1 184 ? -12.911 -9.829 6.773 1.00 98.62 184 TYR A CA 1
ATOM 1464 C C . TYR A 1 184 ? -13.743 -10.345 5.598 1.00 98.62 184 TYR A C 1
ATOM 1466 O O . TYR A 1 184 ? -13.206 -11.027 4.728 1.00 98.62 184 TYR A O 1
ATOM 1474 N N . GLU A 1 185 ? -15.023 -9.990 5.526 1.00 98.56 185 GLU A N 1
ATOM 1475 C CA . GLU A 1 185 ? -15.901 -10.422 4.441 1.00 98.56 185 GLU A CA 1
ATOM 1476 C C . GLU A 1 185 ? -15.504 -9.793 3.102 1.00 98.56 185 GLU A C 1
ATOM 1478 O O . GLU A 1 185 ? -15.528 -10.463 2.071 1.00 98.56 185 GLU A O 1
ATOM 1483 N N . THR A 1 186 ? -15.036 -8.542 3.120 1.00 97.44 186 THR A N 1
ATOM 1484 C CA . THR A 1 186 ? -14.453 -7.896 1.935 1.00 97.44 186 THR A CA 1
ATOM 1485 C C . THR A 1 186 ? -13.239 -8.680 1.430 1.00 97.44 186 THR A C 1
ATOM 1487 O O . THR A 1 186 ? -13.167 -9.003 0.247 1.00 97.44 186 THR A O 1
ATOM 1490 N N . LEU A 1 187 ? -12.315 -9.044 2.329 1.00 97.50 187 LEU A N 1
ATOM 1491 C CA . LEU A 1 187 ? -11.124 -9.835 1.990 1.00 97.50 187 LEU A CA 1
ATOM 1492 C C . LEU A 1 187 ? -11.468 -11.251 1.505 1.00 97.50 187 LEU A C 1
ATOM 1494 O O . LEU A 1 187 ? -10.741 -11.805 0.683 1.00 97.50 187 LEU A O 1
ATOM 1498 N N . ARG A 1 188 ? -12.562 -11.836 2.009 1.00 98.19 188 ARG A N 1
ATOM 1499 C CA . ARG A 1 188 ? -13.047 -13.161 1.607 1.00 98.19 188 ARG A CA 1
ATOM 1500 C C . ARG A 1 188 ? -13.689 -13.146 0.219 1.00 98.19 188 ARG A C 1
ATOM 1502 O O . ARG A 1 188 ? -13.454 -14.068 -0.557 1.00 98.19 188 ARG A O 1
ATOM 1509 N N . ILE A 1 189 ? -14.539 -12.157 -0.069 1.00 96.94 189 ILE A N 1
ATOM 1510 C CA . ILE A 1 189 ? -15.281 -12.074 -1.337 1.00 96.94 189 ILE A CA 1
ATOM 1511 C C . ILE A 1 189 ? -14.371 -11.635 -2.487 1.00 96.94 189 ILE A C 1
ATOM 1513 O O . ILE A 1 189 ? -14.500 -12.157 -3.592 1.00 96.94 189 ILE A O 1
ATOM 1517 N N . ASP A 1 190 ? -13.486 -10.670 -2.244 1.00 93.62 190 ASP A N 1
ATOM 1518 C CA . ASP A 1 190 ? -12.688 -10.015 -3.283 1.00 93.62 190 ASP A CA 1
ATOM 1519 C C . ASP A 1 190 ? -11.232 -9.886 -2.813 1.00 93.62 190 ASP A C 1
ATOM 1521 O O . ASP A 1 190 ? -10.798 -8.807 -2.389 1.00 93.62 190 ASP A O 1
ATOM 1525 N N . PRO A 1 191 ? -10.477 -11.003 -2.805 1.00 95.00 191 PRO A N 1
ATOM 1526 C CA . PRO A 1 191 ? -9.097 -11.007 -2.343 1.00 95.00 191 PRO A CA 1
ATOM 1527 C C . PRO A 1 191 ? -8.254 -10.048 -3.204 1.00 95.00 191 PRO A C 1
ATOM 1529 O O . PRO A 1 191 ? -8.158 -10.258 -4.415 1.00 95.00 191 PRO A O 1
ATOM 1532 N N . PRO A 1 192 ? -7.582 -9.033 -2.613 1.00 90.44 192 PRO A N 1
ATOM 1533 C CA . PRO A 1 192 ? -6.870 -8.006 -3.385 1.00 90.44 192 PRO A CA 1
ATOM 1534 C C . PRO A 1 192 ? -5.780 -8.548 -4.317 1.00 90.44 192 PRO A C 1
ATOM 1536 O O . PRO A 1 192 ? -5.459 -7.929 -5.327 1.00 90.44 192 PRO A O 1
ATOM 1539 N N . VAL A 1 193 ? -5.204 -9.703 -3.976 1.00 93.50 193 VAL A N 1
ATOM 1540 C CA . VAL A 1 193 ? -4.226 -10.414 -4.800 1.00 93.50 193 VAL A CA 1
ATOM 1541 C C . VAL A 1 193 ? -4.725 -11.852 -4.973 1.00 93.50 193 VAL A C 1
ATOM 1543 O O . VAL A 1 193 ? -4.557 -12.654 -4.058 1.00 93.50 193 VAL A O 1
ATOM 1546 N N . PRO A 1 194 ? -5.351 -12.203 -6.109 1.00 90.94 194 PRO A N 1
ATOM 1547 C CA . PRO A 1 194 ? -5.965 -13.521 -6.299 1.00 90.94 194 PRO A CA 1
ATOM 1548 C C . PRO A 1 194 ? -4.989 -14.607 -6.782 1.00 90.94 194 PRO A C 1
ATOM 1550 O O . PRO A 1 194 ? -5.312 -15.788 -6.729 1.00 90.94 194 PRO A O 1
ATOM 1553 N N . LEU A 1 195 ? -3.807 -14.230 -7.283 1.00 92.44 195 LEU A N 1
ATOM 1554 C CA . LEU A 1 195 ? -2.843 -15.171 -7.859 1.00 92.44 195 LEU A CA 1
ATOM 1555 C C . LEU A 1 195 ? -1.746 -15.525 -6.852 1.00 92.44 195 LEU A C 1
ATOM 1557 O O . LEU A 1 195 ? -0.942 -14.674 -6.463 1.00 92.44 195 LEU A O 1
ATOM 1561 N N . GLN A 1 196 ? -1.690 -16.797 -6.457 1.00 96.12 196 GLN A N 1
ATOM 1562 C CA . GLN A 1 196 ? -0.630 -17.364 -5.625 1.00 96.12 196 GLN A CA 1
ATOM 1563 C C . GLN A 1 196 ? 0.045 -18.514 -6.363 1.00 96.12 196 GLN A C 1
ATOM 1565 O O . GLN A 1 196 ? -0.613 -19.350 -6.978 1.00 96.12 196 GLN A O 1
ATOM 1570 N N . TYR A 1 197 ? 1.371 -18.574 -6.267 1.00 96.25 197 TYR A N 1
ATOM 1571 C CA . TYR A 1 197 ? 2.177 -19.589 -6.933 1.00 96.25 197 TYR A CA 1
ATOM 1572 C C . TYR A 1 197 ? 3.062 -20.304 -5.916 1.00 96.25 197 TYR A C 1
ATOM 1574 O O . TYR A 1 197 ? 3.629 -19.680 -5.019 1.00 96.25 197 TYR A O 1
ATOM 1582 N N . GLY A 1 198 ? 3.214 -21.617 -6.079 1.00 97.50 198 GLY A N 1
ATOM 1583 C CA . GLY A 1 198 ? 4.094 -22.446 -5.265 1.00 97.50 198 GLY A CA 1
ATOM 1584 C C . GLY A 1 198 ? 4.745 -23.526 -6.119 1.00 97.50 198 GLY A C 1
ATOM 1585 O O . GLY A 1 198 ? 4.083 -24.162 -6.934 1.00 97.50 198 GLY A O 1
ATOM 1586 N N . LYS A 1 199 ? 6.052 -23.736 -5.942 1.00 97.75 199 LYS A N 1
ATOM 1587 C CA . LYS A 1 199 ? 6.788 -24.828 -6.589 1.00 97.75 199 LYS A CA 1
ATOM 1588 C C . LYS A 1 199 ? 6.969 -25.966 -5.588 1.00 97.75 199 LYS A C 1
ATOM 1590 O O . LYS A 1 199 ? 7.596 -25.764 -4.546 1.00 97.75 199 LYS A O 1
ATOM 1595 N N . ALA A 1 200 ? 6.447 -27.149 -5.907 1.00 97.56 200 ALA A N 1
ATOM 1596 C CA . ALA A 1 200 ? 6.658 -28.343 -5.096 1.00 97.56 200 ALA A CA 1
ATOM 1597 C C . ALA A 1 200 ? 8.166 -28.633 -4.964 1.00 97.56 200 ALA A C 1
ATOM 1599 O O . ALA A 1 200 ? 8.902 -28.621 -5.951 1.00 97.56 200 ALA A O 1
ATOM 1600 N N . LYS A 1 201 ? 8.635 -28.843 -3.727 1.00 97.44 201 LYS A N 1
ATOM 1601 C CA . LYS A 1 201 ? 10.051 -29.146 -3.424 1.00 97.44 201 LYS A CA 1
ATOM 1602 C C . LYS A 1 201 ? 10.360 -30.645 -3.426 1.00 97.44 201 LYS A C 1
ATOM 1604 O O . LYS A 1 201 ? 11.521 -31.032 -3.371 1.00 97.44 201 LYS A O 1
ATOM 1609 N N . LYS A 1 202 ? 9.311 -31.455 -3.414 1.00 97.00 202 LYS A N 1
ATOM 1610 C CA . LYS A 1 202 ? 9.291 -32.914 -3.400 1.00 97.00 202 LYS A CA 1
ATOM 1611 C C . LYS A 1 202 ? 7.917 -33.355 -3.897 1.00 97.00 202 LYS A C 1
ATOM 1613 O O . LYS A 1 202 ? 7.008 -32.522 -3.962 1.00 97.00 202 LYS A O 1
ATOM 1618 N N . ASP A 1 203 ? 7.774 -34.636 -4.185 1.00 96.69 203 ASP A N 1
ATOM 1619 C CA . ASP A 1 203 ? 6.499 -35.206 -4.600 1.00 96.69 203 ASP A CA 1
ATOM 1620 C C . ASP A 1 203 ? 5.428 -35.019 -3.513 1.00 96.69 203 ASP A C 1
ATOM 1622 O O . ASP A 1 203 ? 5.707 -35.103 -2.311 1.00 96.69 203 ASP A O 1
ATOM 1626 N N . LEU A 1 204 ? 4.205 -34.721 -3.955 1.00 96.25 204 LEU A N 1
ATOM 1627 C CA . LEU A 1 204 ? 3.008 -34.649 -3.123 1.00 96.25 204 LEU A CA 1
ATOM 1628 C C . LEU A 1 204 ? 2.194 -35.907 -3.431 1.00 96.25 204 LEU A C 1
ATOM 1630 O O . LEU A 1 204 ? 1.496 -35.950 -4.443 1.00 96.25 204 LEU A O 1
ATOM 1634 N N . VAL A 1 205 ? 2.377 -36.940 -2.612 1.00 83.75 205 VAL A N 1
ATOM 1635 C CA . VAL A 1 205 ? 1.598 -38.187 -2.652 1.00 83.75 205 VAL A CA 1
ATOM 1636 C C . VAL A 1 205 ? 0.512 -38.177 -1.592 1.00 83.75 205 VAL A C 1
ATOM 1638 O O . VAL A 1 205 ? 0.764 -37.596 -0.509 1.00 83.75 205 VAL A O 1
#

Sequence (205 aa):
MNSADELFSIKRQSLLPYNKACFNFLARAFYGVNPVDTKLDDKGPTLIALWIFFQLAPLLTLGLPSFLEDPLLHTFRLPPFLVKGSYKKLYDFFYNASGKILNEGEKMGIQREEAYHNLLFATCFNSYDGMKILFPSLLKFISQAGVKLHKQLAEEIRMVVQSNGGTVTMSGMEQMELMKSVVYETLRIDPPVPLQYGKAKKDLV

Secondary structure (DSSP, 8-state):
--THHHHHHHHHHHTSHHHHHHHHHHHHHHHS--GGGSTTTT-HHHHHHHHHHHHHGGG---S--HHHHIIIIISSPPPGGGTHHHHHHHHHHHHHH-HHHHHHHHHTT--HHHHHHHHHIIIIIIIIHHHHHHHHHHHHHHHHTHHHHHHHHHHHHHHHHHHTTTS--HHHHHT-HHHHHHHHHHHHHS-S--------SS---

Foldseek 3Di:
DDLVVQVVVLVVLLVPVVLLVQLQCLLCVQQVDGCCVDPCRSCLSVLLSVLVCLVCQLPDDSPHPCVVSCVPRNPDRDDCVVSVVSVVSLLVVLLVRVVVVLVVCVVVVHDSVRRSVVVSCCSRPVRSLLCSQLVVLLVVVCVVVDDVLVVVQVVLLCVLCVVVVVDDDPVSVVSSPSVVVSSVVSCVVCPSDPDDDDDDPDDDD

Solvent-accessible surface area (backbone atoms only — not comparable to full-atom values): 11745 Å² total; per-residue (Å²): 131,61,51,68,59,39,64,49,36,57,58,51,52,35,65,34,69,65,44,49,48,49,50,40,47,50,36,35,72,77,45,73,36,58,43,68,85,43,98,53,32,86,46,56,39,52,41,46,52,56,50,50,44,60,74,42,33,69,80,57,84,59,68,49,62,61,89,60,38,39,70,62,31,61,70,44,81,63,70,66,76,81,44,44,69,48,50,50,51,54,48,57,48,46,60,69,48,36,51,74,60,39,55,51,35,42,77,72,70,38,53,60,70,60,41,43,56,50,51,47,42,48,46,51,57,54,47,40,46,44,48,66,48,39,51,59,49,45,51,51,55,57,65,70,62,36,71,69,53,54,50,53,47,53,51,49,51,51,52,42,26,53,77,52,77,69,44,93,43,73,76,38,55,70,73,32,61,65,58,53,48,54,54,52,49,39,51,69,78,56,48,76,73,81,84,81,86,85,80,79,91,62,89,88,129

InterPro domains:
  IPR001128 Cytochrome P450 [PF00067] (150-204)
  IPR036396 Cytochrome P450 superfamily [G3DSA:1.10.630.10] (6-205)
  IPR036396 Cytochrome P450 superfamily [SSF48264] (19-204)

Radius of gyration: 20.6 Å; Cα contacts (8 Å, |Δi|>4): 160; chains: 1; bounding box: 53×57×58 Å

Mean predicted aligned error: 5.13 Å

pLDDT: mean 91.94, std 13.07, range [32.94, 98.81]

Nearest PDB structures (foldseek):
  2rch-assembly2_B  TM=9.289E-01  e=4.538E-14  Arabidopsis thaliana
  3dsk-assembly2_B  TM=9.284E-01  e=5.729E-14  Arabidopsis thaliana
  3dam-assembly1_A  TM=9.897E-01  e=3.533E-13  Parthenium argentatum

Organism: NCBI:txid273540